Protein AF-A0A967L9P5-F1 (afdb_monomer_lite)

Foldseek 3Di:
DADAEDAAEQSQDEADADPEDEAELEEQAHADYPFHRRGADPYDYHYDWAYEHADCGNPPDDDDLRYHYHHQQWAPFDCQQAPGTDTHGDAPGCQALRTDDDPRDPCAARNRHGAQANLNQPPGGGGGRHRDYRHNLEQQDLEQDDPSHNLVSLVPDDEAHEHHYACDPVGHDHQADDVGRENEHPEESERPLYEYEDDQVVGVQGHEQAPQLPAQRYEYAQNYAYEYERYEQENFEDPPDPDEASRYEDNHHYEYECYEFEHAEYQAYASHYEAQEHYEYEQYEFAHAEYAAEASHYHHDNYHYHYYNYDYDHRYYVYYHD

pLDDT: mean 89.95, std 9.31, range [60.5, 98.69]

Radius of gyration: 22.76 Å; chains: 1; bounding box: 55×35×70 Å

Secondary structure (DSSP, 8-state):
--S-B-SSB-SSEEE-SSS-EEEES-EE-S-B-SB-SSEEESS-EEEES-EEES--TTT----BTTEEES---BPPSB-SSSSS-B-PBPTT-TTTT-BPP-TTS-SB-TTS-BS-B-TTSSS--BB-SSS----S-EE-B-SSSSTTBHHHHHHH--SEEEEEE---TTSSS----SSPPEEE-SS-EEE-S-EEEEE-TTSTT-EEEE-TTTS-SEEE-TT-EEEEESEEEE--EE-SSS-B-SSEEESSEEEEES-EEES-EESSB-SSEEESSEEEEES-EEES-EESSB-SSEEESSSEEEEES-EEES-EESSS--

Structure (mmCIF, N/CA/C/O backbone):
data_AF-A0A967L9P5-F1
#
_entry.id   AF-A0A967L9P5-F1
#
loop_
_atom_site.group_PDB
_atom_site.id
_atom_site.type_symbol
_atom_site.label_atom_id
_atom_site.label_alt_id
_atom_site.label_comp_id
_atom_site.label_asym_id
_atom_site.label_entity_id
_atom_site.label_seq_id
_atom_site.pdbx_PDB_ins_code
_atom_site.Cartn_x
_atom_site.Cartn_y
_atom_site.Cartn_z
_atom_site.occupancy
_atom_site.B_iso_or_equiv
_atom_site.auth_seq_id
_atom_site.auth_comp_id
_atom_site.auth_asym_id
_atom_site.auth_atom_id
_atom_site.pdbx_PDB_model_num
ATOM 1 N N . MET A 1 1 ? 7.404 2.816 -19.753 1.00 84.56 1 MET A N 1
ATOM 2 C CA . MET A 1 1 ? 6.369 2.251 -20.635 1.00 84.56 1 MET A CA 1
ATOM 3 C C . MET A 1 1 ? 6.269 0.769 -20.375 1.00 84.56 1 MET A C 1
ATOM 5 O O . MET A 1 1 ? 7.288 0.085 -20.374 1.00 84.56 1 MET A O 1
ATOM 9 N N . SER A 1 2 ? 5.058 0.308 -20.101 1.00 94.50 2 SER A N 1
ATOM 10 C CA . SER A 1 2 ? 4.761 -1.087 -19.801 1.00 94.50 2 SER A CA 1
ATOM 11 C C . SER A 1 2 ? 3.313 -1.381 -20.168 1.00 94.50 2 SER A C 1
ATOM 13 O O . SER A 1 2 ? 2.500 -0.455 -20.183 1.00 94.50 2 SER A O 1
ATOM 15 N N . GLY A 1 3 ? 2.996 -2.638 -20.477 1.00 94.50 3 GLY A N 1
ATOM 16 C CA . GLY A 1 3 ? 1.636 -3.065 -20.800 1.00 94.50 3 GLY A CA 1
ATOM 17 C C . GLY A 1 3 ? 1.129 -2.637 -22.180 1.00 94.50 3 GLY A C 1
ATOM 18 O O . GLY A 1 3 ? -0.075 -2.684 -22.411 1.00 94.50 3 GLY A O 1
ATOM 19 N N . ASN A 1 4 ? 2.009 -2.219 -23.096 1.00 96.62 4 ASN A N 1
ATOM 20 C CA . ASN A 1 4 ? 1.634 -1.950 -24.487 1.00 96.62 4 ASN A CA 1
ATOM 21 C C . ASN A 1 4 ? 1.698 -3.240 -25.322 1.00 96.62 4 ASN A C 1
ATOM 23 O O . ASN A 1 4 ? 2.407 -4.190 -24.974 1.00 96.62 4 ASN A O 1
ATOM 27 N N . SER A 1 5 ? 0.953 -3.286 -26.428 1.00 97.56 5 SER A N 1
ATOM 28 C CA . SER A 1 5 ? 0.942 -4.448 -27.322 1.00 97.56 5 SER A CA 1
ATOM 29 C C . SER A 1 5 ? 0.875 -4.044 -28.790 1.00 97.56 5 SER A C 1
ATOM 31 O O . SER A 1 5 ? 0.153 -3.106 -29.131 1.00 97.56 5 SER A O 1
ATOM 33 N N . ALA A 1 6 ? 1.581 -4.777 -29.652 1.00 97.75 6 ALA A N 1
ATOM 34 C CA . ALA A 1 6 ? 1.526 -4.629 -31.102 1.00 97.75 6 ALA A CA 1
ATOM 35 C C . ALA A 1 6 ? 1.375 -5.995 -31.787 1.00 97.75 6 ALA A C 1
ATOM 37 O O . ALA A 1 6 ? 1.950 -6.995 -31.359 1.00 97.75 6 ALA A O 1
ATOM 38 N N . GLY A 1 7 ? 0.614 -6.039 -32.883 1.00 97.81 7 GLY A N 1
ATOM 39 C CA . GLY A 1 7 ? 0.340 -7.282 -33.615 1.00 97.81 7 GLY A CA 1
ATOM 40 C C . GLY A 1 7 ? 1.502 -7.799 -34.468 1.00 97.81 7 GLY A C 1
ATOM 41 O O . GLY A 1 7 ? 1.438 -8.929 -34.941 1.00 97.81 7 GLY A O 1
ATOM 42 N N . VAL A 1 8 ? 2.546 -6.990 -34.677 1.00 96.75 8 VAL A N 1
ATOM 43 C CA . VAL A 1 8 ? 3.689 -7.336 -35.537 1.00 96.75 8 VAL A CA 1
ATOM 44 C C . VAL A 1 8 ? 4.997 -7.118 -34.787 1.00 96.75 8 VAL A C 1
ATOM 46 O O . VAL A 1 8 ? 5.679 -8.083 -34.440 1.00 96.75 8 VAL A O 1
ATOM 49 N N . GLU A 1 9 ? 5.332 -5.866 -34.483 1.00 97.25 9 GLU A N 1
ATOM 50 C CA . GLU A 1 9 ? 6.624 -5.533 -33.898 1.00 97.25 9 GLU A CA 1
ATOM 51 C C . GLU A 1 9 ? 6.599 -4.261 -33.050 1.00 97.25 9 GLU A C 1
ATOM 53 O O . GLU A 1 9 ? 5.714 -3.424 -33.215 1.00 97.25 9 GLU A O 1
ATOM 58 N N . GLY A 1 10 ? 7.565 -4.134 -32.135 1.00 95.50 10 GLY A N 1
ATOM 59 C CA . GLY A 1 10 ? 7.752 -2.925 -31.336 1.00 95.50 10 GLY A CA 1
ATOM 60 C C . GLY A 1 10 ? 6.630 -2.677 -30.334 1.00 95.50 10 GLY A C 1
ATOM 61 O O . GLY A 1 10 ? 6.111 -1.565 -30.269 1.00 95.50 10 GLY A O 1
ATOM 62 N N . GLY A 1 11 ? 6.244 -3.701 -29.565 1.00 97.31 11 GLY A N 1
ATOM 63 C CA . GLY A 1 11 ? 5.131 -3.622 -28.615 1.00 97.31 11 GLY A CA 1
ATOM 64 C C . GLY A 1 11 ? 5.210 -2.423 -27.665 1.00 97.31 11 GLY A C 1
ATOM 65 O O . GLY A 1 11 ? 4.182 -1.813 -27.390 1.00 97.31 11 GLY A O 1
ATOM 66 N N . GLY A 1 12 ? 6.408 -2.065 -27.187 1.00 96.56 12 GLY A N 1
ATOM 67 C CA . GLY A 1 12 ? 6.658 -0.837 -26.426 1.00 96.56 12 GLY A CA 1
ATOM 68 C C . GLY A 1 12 ? 7.054 0.351 -27.308 1.00 96.56 12 GLY A C 1
ATOM 69 O O . GLY A 1 12 ? 6.443 1.414 -27.217 1.00 96.56 12 GLY A O 1
ATOM 70 N N . ILE A 1 13 ? 8.085 0.184 -28.140 1.00 96.50 13 ILE A N 1
ATOM 71 C CA . ILE A 1 13 ? 8.531 1.176 -29.129 1.00 96.50 13 ILE A CA 1
ATOM 72 C C . ILE A 1 13 ? 8.814 0.496 -30.463 1.00 96.50 13 ILE A C 1
ATOM 74 O O . ILE A 1 13 ? 9.552 -0.485 -30.516 1.00 96.50 13 ILE A O 1
ATOM 78 N N . TYR A 1 14 ? 8.334 1.111 -31.541 1.00 96.19 14 TYR A N 1
ATOM 79 C CA . TYR A 1 14 ? 8.782 0.866 -32.906 1.00 96.19 14 TYR A CA 1
ATOM 80 C C . TYR A 1 14 ? 9.564 2.083 -33.416 1.00 96.19 14 TYR A C 1
ATOM 82 O O . TYR A 1 14 ? 9.009 3.179 -33.513 1.00 96.19 14 TYR A O 1
ATOM 90 N N . LEU A 1 15 ? 10.853 1.910 -33.714 1.00 94.94 15 LEU A N 1
ATOM 91 C CA . LEU A 1 15 ? 11.677 2.938 -34.352 1.00 94.94 15 LEU A CA 1
ATOM 92 C C . LEU A 1 15 ? 11.830 2.617 -35.837 1.00 94.94 15 LEU A C 1
ATOM 94 O O . LEU A 1 15 ? 12.595 1.724 -36.203 1.00 94.94 15 LEU A O 1
ATOM 98 N N . ASP A 1 16 ? 11.113 3.369 -36.672 1.00 92.81 16 ASP A N 1
ATOM 99 C CA . ASP A 1 16 ? 11.220 3.295 -38.130 1.00 92.81 16 ASP A CA 1
ATOM 100 C C . ASP A 1 16 ? 12.462 4.027 -38.650 1.00 92.81 16 ASP A C 1
ATOM 102 O O . ASP A 1 16 ? 12.985 4.923 -37.981 1.00 92.81 16 ASP A O 1
ATOM 106 N N . ALA A 1 17 ? 12.898 3.697 -39.867 1.00 86.69 17 ALA A N 1
ATOM 107 C CA . ALA A 1 17 ? 14.043 4.330 -40.515 1.00 86.69 17 ALA A CA 1
ATOM 108 C C . ALA A 1 17 ? 13.911 5.870 -40.500 1.00 86.69 17 ALA A C 1
ATOM 110 O O . ALA A 1 17 ? 13.007 6.450 -41.100 1.00 86.69 17 ALA A O 1
ATOM 111 N N . GLY A 1 18 ? 14.819 6.553 -39.795 1.00 83.88 18 GLY A N 1
ATOM 112 C CA . GLY A 1 18 ? 14.694 7.987 -39.530 1.00 83.88 18 GLY A CA 1
ATOM 113 C C . GLY A 1 18 ? 15.787 8.544 -38.609 1.00 83.88 18 GLY A C 1
ATOM 114 O O . GLY A 1 18 ? 16.773 7.853 -38.342 1.00 83.88 18 GLY A O 1
ATOM 115 N N . PRO A 1 19 ? 15.635 9.789 -38.104 1.00 83.62 19 PRO A N 1
ATOM 116 C CA . PRO A 1 19 ? 16.668 10.489 -37.326 1.00 83.62 19 PRO A CA 1
ATOM 117 C C . PRO A 1 19 ? 16.978 9.845 -35.964 1.00 83.62 19 PRO A C 1
ATOM 119 O O . PRO A 1 19 ? 17.922 10.264 -35.297 1.00 83.62 19 PRO A O 1
ATOM 122 N N . GLY A 1 20 ? 16.228 8.812 -35.573 1.00 88.50 20 GLY A N 1
ATOM 123 C CA . GLY A 1 20 ? 16.510 8.003 -34.400 1.00 88.50 20 GLY A CA 1
ATOM 124 C C . GLY A 1 20 ? 15.825 8.468 -33.120 1.00 88.50 20 GLY A C 1
ATOM 125 O O . GLY A 1 20 ? 14.978 9.360 -33.131 1.00 88.50 20 GLY A O 1
ATOM 126 N N . ALA A 1 21 ? 16.199 7.843 -32.004 1.00 92.25 21 ALA A N 1
ATOM 127 C CA . ALA A 1 21 ? 15.691 8.158 -30.674 1.00 92.25 21 ALA A CA 1
ATOM 128 C C . ALA A 1 21 ? 16.806 8.187 -29.619 1.00 92.25 21 ALA A C 1
ATOM 130 O O . ALA A 1 21 ? 17.872 7.581 -29.769 1.00 92.25 21 ALA A O 1
ATOM 131 N N . VAL A 1 22 ? 16.530 8.894 -28.523 1.00 92.94 22 VAL A N 1
ATOM 132 C CA . VAL A 1 22 ? 17.373 8.919 -27.326 1.00 92.94 22 VAL A CA 1
ATOM 133 C C . VAL A 1 22 ? 16.569 8.353 -26.164 1.00 92.94 22 VAL A C 1
ATOM 135 O O . VAL A 1 22 ? 15.537 8.916 -25.800 1.00 92.94 22 VAL A O 1
ATOM 138 N N . LEU A 1 23 ? 17.047 7.271 -25.555 1.00 92.38 23 LEU A N 1
ATOM 139 C CA . LEU A 1 23 ? 16.512 6.783 -24.285 1.00 92.38 23 LEU A CA 1
ATOM 140 C C . LEU A 1 23 ? 17.288 7.404 -23.133 1.00 92.38 23 LEU A C 1
ATOM 142 O O . LEU A 1 23 ? 18.521 7.457 -23.150 1.00 92.38 23 LEU A O 1
ATOM 146 N N . ARG A 1 24 ? 16.567 7.898 -22.130 1.00 90.50 24 ARG A N 1
ATOM 147 C CA . ARG A 1 24 ? 17.160 8.562 -20.971 1.00 90.50 24 ARG A CA 1
ATOM 148 C C . ARG A 1 24 ? 16.406 8.186 -19.716 1.00 90.50 24 ARG A C 1
ATOM 150 O O . ARG A 1 24 ? 15.239 8.549 -19.592 1.00 90.50 24 ARG A O 1
ATOM 157 N N . ASN A 1 25 ? 17.069 7.494 -18.793 1.00 89.75 25 ASN A N 1
ATOM 158 C CA . ASN A 1 25 ? 16.496 7.117 -17.496 1.00 89.75 25 ASN A CA 1
ATOM 159 C C . ASN A 1 25 ? 15.107 6.470 -17.613 1.00 89.75 25 ASN A C 1
ATOM 161 O O . ASN A 1 25 ? 14.188 6.811 -16.875 1.00 89.75 25 ASN A O 1
ATOM 165 N N . SER A 1 26 ? 14.925 5.619 -18.623 1.00 93.62 26 SER A N 1
ATOM 166 C CA . SER A 1 26 ? 13.615 5.147 -19.065 1.00 93.62 26 SER A CA 1
ATOM 167 C C . SER A 1 26 ? 13.415 3.664 -18.781 1.00 93.62 26 SER A C 1
ATOM 169 O O . SER A 1 26 ? 14.336 2.864 -18.921 1.00 93.62 26 SER A O 1
ATOM 171 N N . ILE A 1 27 ? 12.179 3.298 -18.442 1.00 97.00 27 ILE A N 1
ATOM 172 C CA . ILE A 1 27 ? 11.739 1.902 -18.360 1.00 97.00 27 ILE A CA 1
ATOM 173 C C . ILE A 1 27 ? 10.961 1.553 -19.629 1.00 97.00 27 ILE A C 1
ATOM 175 O O . ILE A 1 27 ? 10.009 2.259 -19.969 1.00 97.00 27 ILE A O 1
ATOM 179 N N . ILE A 1 28 ? 11.310 0.454 -20.292 1.00 97.25 28 ILE A N 1
ATOM 180 C CA . ILE A 1 28 ? 10.565 -0.143 -21.407 1.00 97.25 28 ILE A CA 1
ATOM 181 C C . ILE A 1 28 ? 10.514 -1.653 -21.163 1.00 97.25 28 ILE A C 1
ATOM 183 O O . ILE A 1 28 ? 11.430 -2.381 -21.525 1.00 97.25 28 ILE A O 1
ATOM 187 N N . SER A 1 29 ? 9.489 -2.118 -20.457 1.00 96.81 29 SER A N 1
ATOM 188 C CA . SER A 1 29 ? 9.424 -3.504 -19.976 1.00 96.81 29 SER A CA 1
ATOM 189 C C . SER A 1 29 ? 7.981 -3.979 -19.897 1.00 96.81 29 SER A C 1
ATOM 191 O O . SER A 1 29 ? 7.093 -3.178 -19.606 1.00 96.81 29 SER A O 1
ATOM 193 N N . GLY A 1 30 ? 7.729 -5.268 -20.112 1.00 95.88 30 GLY A N 1
ATOM 194 C CA . GLY A 1 30 ? 6.386 -5.851 -20.013 1.00 95.88 30 GLY A CA 1
ATOM 195 C C . GLY A 1 30 ? 5.453 -5.445 -21.156 1.00 95.88 30 GLY A C 1
ATOM 196 O O . GLY A 1 30 ? 4.241 -5.381 -20.958 1.00 95.88 30 GLY A O 1
ATOM 197 N N . ASN A 1 31 ? 6.002 -5.119 -22.327 1.00 97.81 31 ASN A N 1
ATOM 198 C CA . ASN A 1 31 ? 5.230 -4.918 -23.552 1.00 97.81 31 ASN A CA 1
ATOM 199 C C . ASN A 1 31 ? 5.239 -6.207 -24.397 1.00 97.81 31 ASN A C 1
ATOM 201 O O . ASN A 1 31 ? 6.052 -7.104 -24.170 1.00 97.81 31 ASN A O 1
ATOM 205 N N . THR A 1 32 ? 4.312 -6.338 -25.349 1.00 97.69 32 THR A N 1
ATOM 206 C CA . THR A 1 32 ? 4.123 -7.583 -26.118 1.00 97.69 32 THR A CA 1
ATOM 207 C C . THR A 1 32 ? 4.042 -7.344 -27.625 1.00 97.69 32 THR A C 1
ATOM 209 O O . THR A 1 32 ? 3.296 -6.494 -28.098 1.00 97.69 32 THR A O 1
ATOM 212 N N . SER A 1 33 ? 4.792 -8.125 -28.399 1.00 97.62 33 SER A N 1
ATOM 213 C CA . SER A 1 33 ? 4.636 -8.266 -29.852 1.00 97.62 33 SER A CA 1
ATOM 214 C C . SER A 1 33 ? 5.381 -9.513 -30.341 1.00 97.62 33 SER A C 1
ATOM 216 O O . SER A 1 33 ? 6.257 -10.010 -29.626 1.00 97.62 33 SER A O 1
ATOM 218 N N . PRO A 1 34 ? 5.065 -10.034 -31.542 1.00 97.19 34 PRO A N 1
ATOM 219 C CA . PRO A 1 34 ? 5.802 -11.151 -32.135 1.00 97.19 34 PRO A CA 1
ATOM 220 C C . PRO A 1 34 ? 7.305 -10.893 -32.334 1.00 97.19 34 PRO A C 1
ATOM 222 O O . PRO A 1 34 ? 8.110 -11.785 -32.079 1.00 97.19 34 PRO A O 1
ATOM 225 N N . SER A 1 35 ? 7.692 -9.685 -32.759 1.00 96.31 35 SER A N 1
ATOM 226 C CA . SER A 1 35 ? 9.096 -9.255 -32.861 1.00 96.31 35 SER A CA 1
ATOM 227 C C . SER A 1 35 ? 9.350 -8.016 -32.010 1.00 96.31 35 SER A C 1
ATOM 229 O O . SER A 1 35 ? 8.501 -7.134 -31.942 1.00 96.31 35 SER A O 1
ATOM 231 N N . GLY A 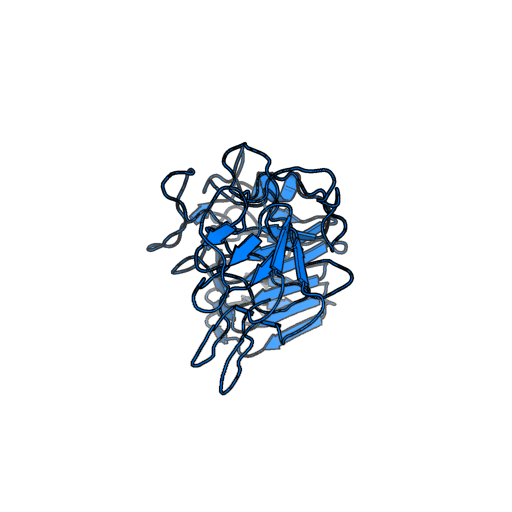1 36 ? 10.502 -7.935 -31.348 1.00 96.62 36 GLY A N 1
ATOM 232 C CA . GLY A 1 36 ? 10.886 -6.766 -30.550 1.00 96.62 36 GLY A CA 1
ATOM 233 C C . GLY A 1 36 ? 9.830 -6.300 -29.539 1.00 96.62 36 GLY A C 1
ATOM 234 O O . GLY A 1 36 ? 9.352 -5.173 -29.665 1.00 96.62 36 GLY A O 1
ATOM 235 N N . PRO A 1 37 ? 9.430 -7.147 -28.567 1.00 96.56 37 PRO A N 1
ATOM 236 C CA . PRO A 1 37 ? 8.305 -6.882 -27.665 1.00 96.56 37 PRO A CA 1
ATOM 237 C C . PRO A 1 37 ? 8.412 -5.556 -26.918 1.00 96.56 37 PRO A C 1
ATOM 239 O O . PRO A 1 37 ? 7.442 -4.807 -26.882 1.00 96.56 37 PRO A O 1
ATOM 242 N N . ASP A 1 38 ? 9.580 -5.233 -26.364 1.00 97.69 38 ASP A N 1
ATOM 243 C CA . ASP A 1 38 ? 9.779 -3.959 -25.672 1.00 97.69 38 ASP A CA 1
ATOM 244 C C . ASP A 1 38 ? 10.249 -2.856 -26.618 1.00 97.69 38 ASP A C 1
ATOM 246 O O . ASP A 1 38 ? 9.727 -1.743 -26.567 1.00 97.69 38 ASP A O 1
ATOM 250 N N . LEU A 1 39 ? 11.195 -3.152 -27.509 1.00 97.25 39 LEU A N 1
ATOM 251 C CA . LEU A 1 39 ? 11.702 -2.182 -28.471 1.00 97.25 39 LEU A CA 1
ATOM 252 C C . LEU A 1 39 ? 12.139 -2.875 -29.761 1.00 97.25 39 LEU A C 1
ATOM 254 O O . LEU A 1 39 ? 13.017 -3.734 -29.737 1.00 97.25 39 LEU A O 1
ATOM 258 N N . GLN A 1 40 ? 11.572 -2.449 -30.886 1.00 97.56 40 GLN A N 1
ATOM 259 C CA . GLN A 1 40 ? 12.024 -2.802 -32.227 1.00 97.56 40 GLN A CA 1
ATOM 260 C C . GLN A 1 40 ? 12.725 -1.595 -32.854 1.00 97.56 40 GLN A C 1
ATOM 262 O O . GLN A 1 40 ? 12.149 -0.507 -32.909 1.00 97.56 40 GLN A O 1
ATOM 267 N N . ASN A 1 41 ? 13.961 -1.779 -33.321 1.00 96.62 41 ASN A N 1
ATOM 268 C CA . ASN A 1 41 ? 14.801 -0.698 -33.817 1.00 96.62 41 ASN A CA 1
ATOM 269 C C . ASN A 1 41 ? 15.301 -0.915 -35.250 1.00 96.62 41 ASN A C 1
ATOM 271 O O . ASN A 1 41 ? 16.094 -1.821 -35.502 1.00 96.62 41 ASN A O 1
ATOM 275 N N . TYR A 1 42 ? 14.926 -0.003 -36.148 1.00 95.75 42 TYR A N 1
ATOM 276 C CA . TYR A 1 42 ? 15.464 0.119 -37.506 1.00 95.75 42 TYR A CA 1
ATOM 277 C C . TYR A 1 42 ? 16.177 1.462 -37.752 1.00 95.75 42 TYR A C 1
ATOM 279 O O . TYR A 1 42 ? 16.481 1.808 -38.894 1.00 95.75 42 TYR A O 1
ATOM 287 N N . ALA A 1 43 ? 16.462 2.226 -36.693 1.00 94.56 43 ALA A N 1
ATOM 288 C CA . ALA A 1 43 ? 17.039 3.565 -36.765 1.00 94.56 43 ALA A CA 1
ATOM 289 C C . ALA A 1 43 ? 18.238 3.756 -35.823 1.00 94.56 43 ALA A C 1
ATOM 291 O O . ALA A 1 43 ? 18.676 2.851 -35.107 1.00 94.56 43 ALA A O 1
ATOM 292 N N . ALA A 1 44 ? 18.789 4.973 -35.819 1.00 94.25 44 ALA A N 1
ATOM 293 C CA . ALA A 1 44 ? 19.787 5.357 -34.833 1.00 94.25 44 ALA A CA 1
ATOM 294 C C . ALA A 1 44 ? 19.160 5.358 -33.427 1.00 94.25 44 ALA A C 1
ATOM 296 O O . ALA A 1 44 ? 18.166 6.033 -33.175 1.00 94.25 44 ALA A O 1
ATOM 297 N N . LEU A 1 45 ? 19.750 4.625 -32.489 1.00 94.94 45 LEU A N 1
ATOM 298 C CA . LEU A 1 45 ? 19.312 4.609 -31.098 1.00 94.94 45 LEU A CA 1
ATOM 299 C C . LEU A 1 45 ? 20.499 4.933 -30.207 1.00 94.94 45 LEU A C 1
ATOM 301 O O . LEU A 1 45 ? 21.535 4.276 -30.273 1.00 94.94 45 LEU A O 1
ATOM 305 N N . SER A 1 46 ? 20.342 5.955 -29.376 1.00 93.12 46 SER A N 1
ATOM 306 C CA . SER A 1 46 ? 21.326 6.305 -28.356 1.00 93.12 46 SER A CA 1
ATOM 307 C C . SER A 1 46 ? 20.700 6.240 -26.972 1.00 93.12 46 SER A C 1
ATOM 309 O O . SER A 1 46 ? 19.493 6.411 -26.797 1.00 93.12 46 SER A O 1
ATOM 311 N N . THR A 1 47 ? 21.530 5.972 -25.972 1.00 92.25 47 THR A N 1
ATOM 312 C CA . THR A 1 47 ? 21.099 5.826 -24.584 1.00 92.25 47 THR A CA 1
ATOM 313 C C . THR A 1 47 ? 21.924 6.744 -23.700 1.00 92.25 47 THR A C 1
ATOM 315 O O . THR A 1 47 ? 23.141 6.839 -23.854 1.00 92.25 47 THR A O 1
ATOM 318 N N . THR A 1 48 ? 21.273 7.396 -22.748 1.00 91.00 48 THR A N 1
ATOM 319 C CA . THR A 1 48 ? 21.908 8.210 -21.709 1.00 91.00 48 THR A CA 1
ATOM 320 C C . THR A 1 48 ? 21.341 7.832 -20.344 1.00 91.00 48 THR A C 1
ATOM 322 O O . THR A 1 48 ? 20.191 7.397 -20.244 1.00 91.00 48 THR A O 1
ATOM 325 N N . GLY A 1 49 ? 22.146 7.978 -19.289 1.00 89.50 49 GLY A N 1
ATOM 326 C CA . GLY A 1 49 ? 21.780 7.482 -17.959 1.00 89.50 49 GLY A CA 1
ATOM 327 C C . GLY A 1 49 ? 21.535 5.968 -17.949 1.00 89.50 49 GLY A C 1
ATOM 328 O O . GLY A 1 49 ? 22.086 5.249 -18.786 1.00 89.50 49 GLY A O 1
ATOM 329 N N . THR A 1 50 ? 20.695 5.496 -17.028 1.00 92.69 50 THR A N 1
ATOM 330 C CA . THR A 1 50 ? 20.371 4.066 -16.909 1.00 92.69 50 THR A CA 1
ATOM 331 C C . THR A 1 50 ? 18.979 3.784 -17.438 1.00 92.69 50 THR A C 1
ATOM 333 O O . THR A 1 50 ? 18.011 4.362 -16.968 1.00 92.69 50 THR A O 1
ATOM 336 N N . ASN A 1 51 ? 18.847 2.873 -18.393 1.00 94.94 51 ASN A N 1
ATOM 337 C CA . ASN A 1 51 ? 17.555 2.461 -18.927 1.00 94.94 51 ASN A CA 1
ATOM 338 C C . ASN A 1 51 ? 17.296 1.001 -18.559 1.00 94.94 51 ASN A C 1
ATOM 340 O O . ASN A 1 51 ? 18.208 0.178 -18.601 1.00 94.94 51 ASN A O 1
ATOM 344 N N . LEU A 1 52 ? 16.055 0.687 -18.204 1.00 97.50 52 LEU A N 1
ATOM 345 C CA . LEU A 1 52 ? 15.612 -0.663 -17.884 1.00 97.50 52 LEU A CA 1
ATOM 346 C C . LEU A 1 52 ? 14.787 -1.195 -19.051 1.00 97.50 52 LEU A C 1
ATOM 348 O O . LEU A 1 52 ? 13.694 -0.685 -19.309 1.00 97.50 52 LEU A O 1
ATOM 352 N N . ILE A 1 53 ? 15.295 -2.211 -19.741 1.00 97.94 53 ILE A N 1
ATOM 353 C CA . ILE A 1 53 ? 14.614 -2.839 -20.876 1.00 97.94 53 ILE A CA 1
ATOM 354 C C . ILE A 1 53 ? 14.248 -4.276 -20.501 1.00 97.94 53 ILE A C 1
ATOM 356 O O . ILE A 1 53 ? 15.118 -5.059 -20.129 1.00 97.94 53 ILE A O 1
ATOM 360 N N . GLY A 1 54 ? 12.969 -4.640 -20.587 1.00 97.00 54 GLY A N 1
ATOM 361 C CA . GLY A 1 54 ? 12.509 -5.981 -20.206 1.00 97.00 54 GLY A CA 1
ATOM 362 C C . GLY A 1 54 ? 13.102 -7.081 -21.077 1.00 97.00 54 GLY A C 1
ATOM 363 O O . GLY A 1 54 ? 13.576 -8.099 -20.575 1.00 97.00 54 GLY A O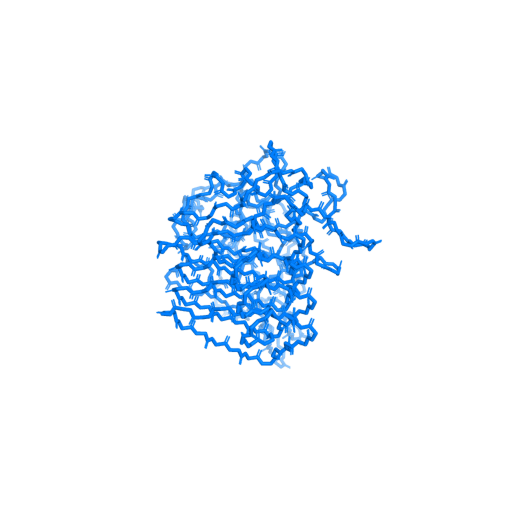 1
ATOM 364 N N . ASN A 1 55 ? 13.116 -6.836 -22.382 1.00 96.06 55 ASN A N 1
ATOM 365 C CA . ASN A 1 55 ? 13.584 -7.745 -23.405 1.00 96.06 55 ASN A CA 1
ATOM 366 C C . ASN A 1 55 ? 14.339 -6.969 -24.495 1.00 96.06 55 ASN A C 1
ATOM 368 O O . ASN A 1 55 ? 13.790 -6.080 -25.141 1.00 96.06 55 ASN A O 1
ATOM 372 N N . LEU A 1 56 ? 15.606 -7.330 -24.712 1.00 97.06 56 LEU A N 1
ATOM 373 C CA . LEU A 1 56 ? 16.477 -6.673 -25.690 1.00 97.06 56 LEU A CA 1
ATOM 374 C C . LEU A 1 56 ? 16.274 -7.141 -27.139 1.00 97.06 56 LEU A C 1
ATOM 376 O O . LEU A 1 56 ? 16.856 -6.537 -28.043 1.00 97.06 56 LEU A O 1
ATOM 380 N N . VAL A 1 57 ? 15.498 -8.199 -27.393 1.00 96.88 57 VAL A N 1
ATOM 381 C CA . VAL A 1 57 ? 15.227 -8.676 -28.761 1.00 96.88 57 VAL A CA 1
ATOM 382 C C . VAL A 1 57 ? 14.677 -7.519 -29.596 1.00 96.88 57 VAL A C 1
ATOM 384 O O . VAL A 1 57 ? 13.824 -6.780 -29.125 1.00 96.88 57 VAL A O 1
ATOM 387 N N . GLY A 1 58 ? 15.195 -7.340 -30.815 1.00 95.38 58 GLY A N 1
ATOM 388 C CA . GLY A 1 58 ? 14.781 -6.272 -31.735 1.00 95.38 58 GLY A CA 1
ATOM 389 C C . GLY A 1 58 ? 15.368 -4.886 -31.443 1.00 95.38 58 GLY A C 1
ATOM 390 O O . GLY A 1 58 ? 15.319 -4.026 -32.316 1.00 95.38 58 GLY A O 1
ATOM 391 N N . SER A 1 59 ? 15.972 -4.659 -30.272 1.00 95.69 59 SER A N 1
ATOM 392 C CA . SER A 1 59 ? 16.376 -3.308 -29.852 1.00 95.69 59 SER A CA 1
ATOM 393 C C . SER A 1 59 ? 17.703 -2.813 -30.438 1.00 95.69 59 SER A C 1
ATOM 395 O O . SER A 1 59 ? 17.934 -1.608 -30.536 1.00 95.69 59 SER A O 1
ATOM 397 N N . GLY A 1 60 ? 18.605 -3.734 -30.791 1.00 94.88 60 GLY A N 1
ATOM 398 C CA . GLY A 1 60 ? 19.997 -3.408 -31.125 1.00 94.88 60 GLY A CA 1
ATOM 399 C C . GLY A 1 60 ? 20.841 -2.954 -29.924 1.00 94.88 60 GLY A C 1
ATOM 400 O O . GLY A 1 60 ? 21.956 -2.475 -30.113 1.00 94.88 60 GLY A O 1
ATOM 401 N N . LEU A 1 61 ? 20.328 -3.094 -28.698 1.00 96.19 61 LEU A N 1
ATOM 402 C CA . LEU A 1 61 ? 21.025 -2.770 -27.454 1.00 96.19 61 LEU A CA 1
ATOM 403 C C . LEU A 1 61 ? 21.619 -4.028 -26.805 1.00 96.19 61 LEU A C 1
ATOM 405 O O . LEU A 1 61 ? 21.179 -5.152 -27.050 1.00 96.19 61 LEU A O 1
ATOM 409 N N . SER A 1 62 ? 22.595 -3.825 -25.923 1.00 95.94 62 SER A N 1
ATOM 410 C CA . SER A 1 62 ? 23.217 -4.871 -25.108 1.00 95.94 62 SER A CA 1
ATOM 411 C C . SER A 1 62 ? 23.203 -4.486 -23.631 1.00 95.94 62 SER A C 1
ATOM 413 O O . SER A 1 62 ? 23.334 -3.307 -23.302 1.00 95.94 62 SER A O 1
ATOM 415 N N . ALA A 1 63 ? 23.094 -5.480 -22.745 1.00 96.06 63 ALA A N 1
ATOM 416 C CA . ALA A 1 63 ? 23.211 -5.275 -21.302 1.00 96.06 63 ALA A CA 1
ATOM 417 C C . ALA A 1 63 ? 24.554 -4.616 -20.944 1.00 96.06 63 ALA A C 1
ATOM 419 O O . ALA A 1 63 ? 25.586 -4.927 -21.545 1.00 96.06 63 ALA A O 1
ATOM 420 N N . GLY A 1 64 ? 24.550 -3.719 -19.959 1.00 92.06 64 GLY A N 1
ATOM 421 C CA . GLY A 1 64 ? 25.758 -3.022 -19.528 1.00 92.06 64 GLY A CA 1
ATOM 422 C C . GLY A 1 64 ? 25.479 -1.863 -18.568 1.00 92.06 64 GLY A C 1
ATOM 423 O O . GLY A 1 64 ? 24.341 -1.685 -18.143 1.00 92.06 64 GLY A O 1
ATOM 424 N N . PRO A 1 65 ? 26.489 -1.031 -18.251 1.00 83.50 65 PRO A N 1
ATOM 425 C CA . PRO A 1 65 ? 26.400 0.017 -17.222 1.00 83.50 65 PRO A CA 1
ATOM 426 C C . PRO A 1 65 ? 25.280 1.064 -17.388 1.00 83.50 65 PRO A C 1
ATOM 428 O O . PRO A 1 65 ? 24.978 1.777 -16.439 1.00 83.50 65 PRO A O 1
ATOM 431 N N . GLY A 1 66 ? 24.659 1.168 -18.569 1.00 90.56 66 GLY A N 1
ATOM 432 C CA . GLY A 1 66 ? 23.499 2.036 -18.829 1.00 90.56 66 GLY A CA 1
ATOM 433 C C . GLY A 1 66 ? 22.234 1.291 -19.269 1.00 90.56 66 GLY A C 1
ATOM 434 O O . GLY A 1 66 ? 21.236 1.938 -19.588 1.00 90.56 66 GLY A O 1
ATOM 435 N N . ILE A 1 67 ? 22.273 -0.045 -19.318 1.00 95.75 67 ILE A N 1
ATOM 436 C CA . ILE A 1 67 ? 21.174 -0.906 -19.768 1.00 95.75 67 ILE A CA 1
ATOM 437 C C . ILE A 1 67 ? 21.011 -2.066 -18.789 1.00 95.75 67 ILE A C 1
ATOM 439 O O . ILE A 1 67 ? 21.735 -3.064 -18.853 1.00 95.75 67 ILE A O 1
ATOM 443 N N . VAL A 1 68 ? 20.029 -1.925 -17.903 1.00 96.25 68 VAL A N 1
ATOM 444 C CA . VAL A 1 68 ? 19.555 -2.991 -17.020 1.00 96.25 68 VAL A CA 1
ATOM 445 C C . VAL A 1 68 ? 18.539 -3.822 -17.796 1.00 96.25 68 VAL A C 1
ATOM 447 O O . VAL A 1 68 ? 17.686 -3.272 -18.495 1.00 96.25 68 VAL A O 1
ATOM 450 N N . VAL A 1 69 ? 18.639 -5.147 -17.697 1.00 97.25 69 VAL A N 1
ATOM 451 C CA . VAL A 1 69 ? 17.779 -6.071 -18.444 1.00 97.25 69 VAL A CA 1
ATOM 452 C C . VAL A 1 69 ? 16.973 -6.922 -17.484 1.00 97.25 69 VAL A C 1
ATOM 454 O O . VAL A 1 69 ? 17.543 -7.579 -16.617 1.00 97.25 69 VAL A O 1
ATOM 457 N N . GLY A 1 70 ? 15.656 -6.933 -17.667 1.00 95.06 70 GLY A N 1
ATOM 458 C CA . GLY A 1 70 ? 14.757 -7.770 -16.883 1.00 95.06 70 GLY A CA 1
ATOM 459 C C . GLY A 1 70 ? 13.400 -7.126 -16.604 1.00 95.06 70 GLY A C 1
ATOM 460 O O . GLY A 1 70 ? 13.154 -5.966 -16.957 1.00 95.06 70 GLY A O 1
ATOM 461 N N . PRO A 1 71 ? 12.478 -7.884 -15.987 1.00 92.62 71 PRO A N 1
ATOM 462 C CA . PRO A 1 71 ? 11.140 -7.395 -15.703 1.00 92.62 71 PRO A CA 1
ATOM 463 C C . PRO A 1 71 ? 11.204 -6.197 -14.754 1.00 92.62 71 PRO A C 1
ATOM 465 O O . PRO A 1 71 ? 11.868 -6.239 -13.723 1.00 92.62 71 PRO A O 1
ATOM 468 N N . ALA A 1 72 ? 10.475 -5.137 -15.094 1.00 93.19 72 ALA A N 1
ATOM 469 C CA . ALA A 1 72 ? 10.431 -3.938 -14.267 1.00 93.19 72 ALA A CA 1
ATOM 470 C C . ALA A 1 72 ? 9.478 -4.027 -13.073 1.00 93.19 72 ALA A C 1
ATOM 472 O O . ALA A 1 72 ? 9.511 -3.119 -12.256 1.00 93.19 72 ALA A O 1
ATOM 473 N N . THR A 1 73 ? 8.615 -5.051 -13.005 1.00 91.88 73 THR A N 1
ATOM 474 C CA . THR A 1 73 ? 7.615 -5.256 -11.933 1.00 91.88 73 THR A CA 1
ATOM 475 C C . THR A 1 73 ? 6.999 -3.942 -11.443 1.00 91.88 73 THR A C 1
ATOM 477 O O . THR A 1 73 ? 7.272 -3.443 -10.354 1.00 91.88 73 THR A O 1
ATOM 480 N N . LEU A 1 74 ? 6.178 -3.349 -12.306 1.00 91.06 74 LEU A N 1
ATOM 481 C CA . LEU A 1 74 ? 5.525 -2.073 -12.048 1.00 91.06 74 LEU A CA 1
ATOM 482 C C . LEU A 1 74 ? 4.068 -2.276 -11.658 1.00 91.06 74 LEU A C 1
ATOM 484 O O . LEU A 1 74 ? 3.413 -3.242 -12.051 1.00 91.06 74 LEU A O 1
ATOM 488 N N . ARG A 1 75 ? 3.533 -1.291 -10.955 1.00 87.62 75 ARG A N 1
ATOM 489 C CA . ARG A 1 75 ? 2.099 -1.163 -10.724 1.00 87.62 75 ARG A CA 1
ATOM 490 C C . ARG A 1 75 ? 1.370 -0.684 -11.977 1.00 87.62 75 ARG A C 1
ATOM 492 O O . ARG A 1 75 ? 1.983 -0.015 -12.815 1.00 87.62 75 ARG A O 1
ATOM 499 N N . PRO A 1 76 ? 0.048 -0.930 -12.075 1.00 88.12 76 PRO A N 1
ATOM 500 C CA . PRO A 1 76 ? -0.781 -0.312 -13.103 1.00 88.12 76 PRO A CA 1
ATOM 501 C C . PRO A 1 76 ? -0.632 1.213 -13.111 1.00 88.12 76 PRO A C 1
ATOM 503 O O . PRO A 1 76 ? -0.311 1.819 -12.087 1.00 88.12 76 PRO A O 1
ATOM 506 N N . LEU A 1 77 ? -0.898 1.845 -14.254 1.00 90.00 77 LEU A N 1
ATOM 507 C CA . LEU A 1 77 ? -0.919 3.304 -14.346 1.00 90.00 77 LEU A CA 1
ATOM 508 C C . LEU A 1 77 ? -1.956 3.865 -13.363 1.00 90.00 77 LEU A C 1
ATOM 510 O O . LEU A 1 77 ? -3.134 3.524 -13.443 1.00 90.00 77 LEU A O 1
ATOM 514 N N . GLY A 1 78 ? -1.525 4.724 -12.443 1.00 82.00 78 GLY A N 1
ATOM 515 C CA . GLY A 1 78 ? -2.389 5.233 -11.382 1.00 82.00 78 GLY A CA 1
ATOM 516 C C . GLY A 1 78 ? -1.901 6.548 -10.796 1.00 82.00 78 GLY A C 1
ATOM 517 O O . GLY A 1 78 ? -0.788 7.004 -11.071 1.00 82.00 78 GLY A O 1
ATOM 518 N N . ASN A 1 79 ? -2.751 7.188 -9.994 1.00 76.75 79 ASN A N 1
ATOM 519 C CA . ASN A 1 79 ? -2.355 8.376 -9.251 1.00 76.75 79 ASN A CA 1
ATOM 520 C C . ASN A 1 79 ? -1.534 7.957 -8.025 1.00 76.75 79 ASN A C 1
ATOM 522 O O . ASN A 1 79 ? -2.080 7.445 -7.054 1.00 76.75 79 ASN A O 1
ATOM 526 N N . TYR A 1 80 ? -0.223 8.190 -8.078 1.00 75.62 80 TYR A N 1
ATOM 527 C CA . TYR A 1 80 ? 0.704 7.866 -6.990 1.00 75.62 80 TYR A CA 1
ATOM 528 C C . TYR A 1 80 ? 1.273 9.121 -6.304 1.00 75.62 80 TYR A C 1
ATOM 530 O O . TYR A 1 80 ? 2.383 9.090 -5.779 1.00 75.62 80 TYR A O 1
ATOM 538 N N . GLY A 1 81 ? 0.509 10.224 -6.289 1.00 68.12 81 GLY A N 1
ATOM 539 C CA . GLY A 1 81 ? 0.830 11.442 -5.527 1.00 68.12 81 GLY A CA 1
ATOM 540 C C . GLY A 1 81 ? 1.472 12.579 -6.328 1.00 68.12 81 GLY A C 1
ATOM 541 O O . GLY A 1 81 ? 2.128 13.429 -5.738 1.00 68.12 81 GLY A O 1
ATOM 542 N N . GLY A 1 82 ? 1.311 12.601 -7.654 1.00 75.38 82 GLY A N 1
ATOM 543 C CA . GLY A 1 82 ? 1.839 13.651 -8.533 1.00 75.38 82 GLY A CA 1
ATOM 544 C C . GLY A 1 82 ? 0.771 14.257 -9.453 1.00 75.38 82 GLY A C 1
ATOM 545 O O . GLY A 1 82 ? -0.350 13.758 -9.506 1.00 75.38 82 GLY A O 1
ATOM 546 N N . PRO A 1 83 ? 1.111 15.308 -10.222 1.00 80.38 83 PRO A N 1
ATOM 547 C CA . PRO A 1 83 ? 0.199 15.983 -11.149 1.00 80.38 83 PRO A CA 1
ATOM 548 C C . PRO A 1 83 ? -0.207 15.116 -12.352 1.00 80.38 83 PRO A C 1
ATOM 550 O O . PRO A 1 83 ? -1.109 15.488 -13.097 1.00 80.38 83 PRO A O 1
ATOM 553 N N . THR A 1 84 ? 0.457 13.977 -12.568 1.00 85.44 84 THR A N 1
ATOM 554 C CA . THR A 1 84 ? 0.146 13.020 -13.635 1.00 85.44 84 THR A CA 1
ATOM 555 C C . THR A 1 84 ? 0.200 11.583 -13.106 1.00 85.44 84 THR A C 1
ATOM 557 O O . THR A 1 84 ? 1.013 11.295 -12.215 1.00 85.44 84 THR A O 1
ATOM 560 N N . PRO A 1 85 ? -0.636 10.664 -13.636 1.00 85.75 85 PRO A N 1
ATOM 561 C CA . PRO A 1 85 ? -0.526 9.243 -13.336 1.00 85.75 85 PRO A CA 1
ATOM 562 C C . PRO A 1 85 ? 0.865 8.696 -13.665 1.00 85.75 85 PRO A C 1
ATOM 564 O O . PRO A 1 85 ? 1.536 9.154 -14.589 1.00 85.75 85 PRO A O 1
ATOM 567 N N . THR A 1 86 ? 1.296 7.698 -12.907 1.00 89.94 86 THR A N 1
ATOM 568 C CA . THR A 1 86 ? 2.629 7.105 -13.007 1.00 89.94 86 THR A CA 1
ATOM 569 C C . THR A 1 86 ? 2.525 5.588 -12.845 1.00 89.94 86 THR A C 1
ATOM 571 O O . THR A 1 86 ? 1.459 5.091 -12.491 1.00 89.94 86 THR A O 1
ATOM 574 N N . MET A 1 87 ? 3.576 4.832 -13.164 1.00 91.38 87 MET A N 1
ATOM 575 C CA . MET A 1 87 ? 3.659 3.393 -12.878 1.00 91.38 87 MET A CA 1
ATOM 576 C C . MET A 1 87 ? 4.763 3.196 -11.843 1.00 91.38 87 MET A C 1
ATOM 578 O O . MET A 1 87 ? 5.941 3.200 -12.197 1.00 91.38 87 MET A O 1
ATOM 582 N N . ALA A 1 88 ? 4.384 3.108 -10.569 1.00 88.31 88 ALA A N 1
ATOM 583 C CA . ALA A 1 88 ? 5.344 2.983 -9.479 1.00 88.31 88 ALA A CA 1
ATOM 584 C C . ALA A 1 88 ? 5.996 1.583 -9.479 1.00 88.31 88 ALA A C 1
ATOM 586 O O . ALA A 1 88 ? 5.268 0.594 -9.650 1.00 88.31 88 ALA A O 1
ATOM 587 N N . PRO A 1 89 ? 7.325 1.477 -9.292 1.00 89.62 89 PRO A N 1
ATOM 588 C CA . PRO A 1 89 ? 7.994 0.203 -9.048 1.00 89.62 89 PRO A CA 1
ATOM 589 C C . PRO A 1 89 ? 7.423 -0.511 -7.816 1.00 89.62 89 PRO A C 1
ATOM 591 O O . PRO A 1 89 ? 7.104 0.125 -6.812 1.00 89.62 89 PRO A O 1
ATOM 594 N N . LEU A 1 90 ? 7.261 -1.833 -7.902 1.00 81.69 90 LEU A N 1
ATOM 595 C CA . LEU A 1 90 ? 6.954 -2.678 -6.745 1.00 81.69 90 LEU A CA 1
ATOM 596 C C . LEU A 1 90 ? 8.239 -3.010 -5.969 1.00 81.69 90 LEU A C 1
ATOM 598 O O . LEU A 1 90 ? 9.310 -3.031 -6.583 1.00 81.69 90 LEU A O 1
ATOM 602 N N . PRO A 1 91 ? 8.153 -3.340 -4.664 1.00 75.25 91 PRO A N 1
ATOM 603 C CA . PRO A 1 91 ? 9.288 -3.878 -3.914 1.00 75.25 91 PRO A CA 1
ATOM 604 C C . PRO A 1 91 ? 10.008 -5.003 -4.677 1.00 75.25 91 PRO A C 1
ATOM 606 O O . PRO A 1 91 ? 9.366 -5.877 -5.264 1.00 75.25 91 PRO A O 1
ATOM 609 N N . GLY A 1 92 ? 11.342 -4.949 -4.707 1.00 76.81 92 GLY A N 1
ATOM 610 C CA . GLY A 1 92 ? 12.186 -5.889 -5.459 1.00 76.81 92 GLY A CA 1
ATOM 611 C C . GLY A 1 92 ? 12.301 -5.614 -6.966 1.00 76.81 92 GLY A C 1
ATOM 612 O O . GLY A 1 92 ? 12.932 -6.392 -7.680 1.00 76.81 92 GLY A O 1
ATOM 613 N N . SER A 1 93 ? 11.706 -4.532 -7.479 1.00 91.31 93 SER A N 1
ATOM 614 C CA . SER A 1 93 ? 11.885 -4.118 -8.873 1.00 91.31 93 SER A CA 1
ATOM 615 C C . SER A 1 93 ? 13.334 -3.743 -9.186 1.00 91.31 93 SER A C 1
ATOM 617 O O . SER A 1 93 ? 13.977 -3.011 -8.441 1.00 91.31 93 SER A O 1
ATOM 619 N N . LEU A 1 94 ? 13.805 -4.157 -10.368 1.00 92.88 94 LEU A N 1
ATOM 620 C CA . LEU A 1 94 ? 15.110 -3.771 -10.921 1.00 92.88 94 LEU A CA 1
ATOM 621 C C . LEU A 1 94 ? 15.218 -2.278 -11.263 1.00 92.88 94 LEU A C 1
ATOM 623 O O . LEU A 1 94 ? 16.284 -1.818 -11.663 1.00 92.88 94 LEU A O 1
ATOM 627 N N . ALA A 1 95 ? 14.112 -1.536 -11.196 1.00 93.75 95 ALA A N 1
ATOM 628 C CA . ALA A 1 95 ? 14.123 -0.093 -11.368 1.00 93.75 95 ALA A CA 1
ATOM 629 C C . ALA A 1 95 ? 14.559 0.642 -10.096 1.00 93.75 95 ALA A C 1
ATOM 631 O O . ALA A 1 95 ? 15.000 1.783 -10.221 1.00 93.75 95 ALA A O 1
ATOM 632 N N . ILE A 1 96 ? 14.420 0.015 -8.923 1.00 89.44 96 ILE A N 1
ATOM 633 C CA . ILE A 1 96 ? 14.651 0.674 -7.637 1.00 89.44 96 ILE A CA 1
ATOM 634 C C . ILE A 1 96 ? 16.151 0.796 -7.382 1.00 89.44 96 ILE A C 1
ATOM 636 O O . ILE A 1 96 ? 16.877 -0.180 -7.574 1.00 89.44 96 ILE A O 1
ATOM 640 N N . ASP A 1 97 ? 16.608 1.984 -6.983 1.00 88.88 97 ASP A N 1
ATOM 641 C CA . ASP A 1 97 ? 18.003 2.286 -6.631 1.00 88.88 97 ASP A CA 1
ATOM 642 C C . ASP A 1 97 ? 19.022 1.957 -7.749 1.00 88.88 97 ASP A C 1
ATOM 644 O O . ASP A 1 97 ? 20.227 1.818 -7.523 1.00 88.88 97 ASP A O 1
ATOM 648 N N . ALA A 1 98 ? 18.552 1.827 -8.994 1.00 90.12 98 ALA A N 1
ATOM 649 C CA . ALA A 1 98 ? 19.333 1.293 -10.109 1.00 90.12 98 ALA A CA 1
ATOM 650 C C . ALA A 1 98 ? 19.832 2.361 -11.098 1.00 90.12 98 ALA A C 1
ATOM 652 O O . ALA A 1 98 ? 20.679 2.080 -11.957 1.00 90.12 98 ALA A O 1
ATOM 653 N N . ALA A 1 99 ? 19.322 3.590 -11.025 1.00 89.81 99 ALA A N 1
ATOM 654 C CA . ALA A 1 99 ? 19.740 4.670 -11.904 1.00 89.81 99 ALA A CA 1
ATOM 655 C C . ALA A 1 99 ? 21.058 5.305 -11.452 1.00 89.81 99 ALA A C 1
ATOM 657 O O . ALA A 1 99 ? 21.280 5.632 -10.288 1.00 89.81 99 ALA A O 1
ATOM 658 N N . GLN A 1 100 ? 21.943 5.528 -12.423 1.00 83.81 100 GLN A N 1
ATOM 659 C CA . GLN A 1 100 ? 23.206 6.212 -12.195 1.00 83.81 100 GLN A CA 1
ATOM 660 C C . GLN A 1 100 ? 22.975 7.730 -12.124 1.00 83.81 100 GLN A C 1
ATOM 662 O O . GLN A 1 100 ? 22.301 8.291 -13.000 1.00 83.81 100 GLN A O 1
ATOM 667 N N . PRO A 1 101 ? 23.548 8.430 -11.129 1.00 75.44 101 PRO A N 1
ATOM 668 C CA . PRO A 1 101 ? 23.466 9.881 -11.053 1.00 75.44 101 PRO A CA 1
ATOM 669 C C . PRO A 1 101 ? 24.154 10.531 -12.260 1.00 75.44 101 PRO A C 1
ATOM 671 O O . PRO A 1 101 ? 25.185 10.075 -12.751 1.00 75.44 101 PRO A O 1
ATOM 674 N N . GLY A 1 102 ? 23.601 11.644 -12.737 1.00 72.19 102 GLY A N 1
ATOM 675 C CA . GLY A 1 102 ? 24.198 12.408 -13.826 1.00 72.19 102 GLY A CA 1
ATOM 676 C C . GLY A 1 102 ? 23.466 13.722 -14.088 1.00 72.19 102 GLY A C 1
ATOM 677 O O . GLY A 1 102 ? 22.335 13.892 -13.632 1.00 72.19 102 GLY A O 1
ATOM 678 N N . PRO A 1 103 ? 24.050 14.641 -14.883 1.00 65.94 103 PRO A N 1
ATOM 679 C CA . PRO A 1 103 ? 23.438 15.941 -15.214 1.00 65.94 103 PRO A CA 1
ATOM 680 C C . PRO A 1 103 ? 22.095 15.790 -15.948 1.00 65.94 103 PRO A C 1
ATOM 682 O O . PRO A 1 103 ? 21.325 16.734 -16.108 1.00 65.94 103 PRO A O 1
ATOM 685 N N . ALA A 1 104 ? 21.829 14.572 -16.411 1.00 66.12 104 ALA A N 1
ATOM 686 C CA . ALA A 1 104 ? 20.633 14.150 -17.088 1.00 66.12 104 ALA A CA 1
ATOM 687 C C . ALA A 1 104 ? 19.502 13.660 -16.151 1.00 66.12 104 ALA A C 1
ATOM 689 O O . ALA A 1 104 ? 18.429 13.299 -16.628 1.00 66.12 104 ALA A O 1
ATOM 690 N N . VAL A 1 105 ? 19.687 13.603 -14.838 1.00 72.50 105 VAL A N 1
ATOM 691 C CA . VAL A 1 105 ? 18.616 13.163 -13.938 1.00 72.50 105 VAL A CA 1
ATOM 692 C C . VAL A 1 105 ? 18.013 14.393 -13.258 1.00 72.50 105 VAL A C 1
ATOM 694 O O . VAL A 1 105 ? 18.747 15.134 -12.605 1.00 72.50 105 VAL A O 1
ATOM 697 N N . PRO A 1 106 ? 16.705 14.672 -13.420 1.00 77.81 106 PRO A N 1
ATOM 698 C CA . PRO A 1 106 ? 16.055 15.722 -12.646 1.00 77.81 106 PRO A CA 1
ATOM 699 C C . PRO A 1 106 ? 16.249 15.465 -11.148 1.00 77.81 106 PRO A C 1
ATOM 701 O O . PRO A 1 106 ? 16.092 14.337 -10.693 1.00 77.81 106 PRO A O 1
ATOM 704 N N . GLY A 1 107 ? 16.549 16.509 -10.369 1.00 82.31 107 GLY A N 1
ATOM 705 C CA . GLY A 1 107 ? 16.718 16.376 -8.914 1.00 82.31 107 GLY A CA 1
ATOM 706 C C . GLY A 1 107 ? 15.430 15.994 -8.177 1.00 82.31 107 GLY A C 1
ATOM 707 O O . GLY A 1 107 ? 15.475 15.664 -6.992 1.00 82.31 107 GLY A O 1
ATOM 708 N N . ARG A 1 108 ? 14.288 16.045 -8.876 1.00 85.81 108 ARG A N 1
ATOM 709 C CA . ARG A 1 108 ? 12.994 15.596 -8.380 1.00 85.81 108 ARG A CA 1
ATOM 710 C C . ARG A 1 108 ? 12.282 14.694 -9.380 1.00 85.81 108 ARG A C 1
ATOM 712 O O . ARG A 1 108 ? 12.416 14.892 -10.586 1.00 85.81 108 ARG A O 1
ATOM 719 N N . ASP A 1 109 ? 11.524 13.732 -8.879 1.00 87.38 109 ASP A N 1
ATOM 720 C CA . ASP A 1 109 ? 10.645 12.899 -9.689 1.00 87.38 109 ASP A CA 1
ATOM 721 C C . ASP A 1 109 ? 9.385 13.671 -10.126 1.00 87.38 109 ASP A C 1
ATOM 723 O O . ASP A 1 109 ? 9.197 14.847 -9.790 1.00 87.38 109 ASP A O 1
ATOM 727 N N . GLN A 1 110 ? 8.490 13.023 -10.877 1.00 83.56 110 GLN A N 1
ATOM 728 C CA . GLN A 1 110 ? 7.307 13.708 -11.406 1.00 83.56 110 GLN A CA 1
ATOM 729 C C . GLN A 1 110 ? 6.307 14.163 -10.335 1.00 83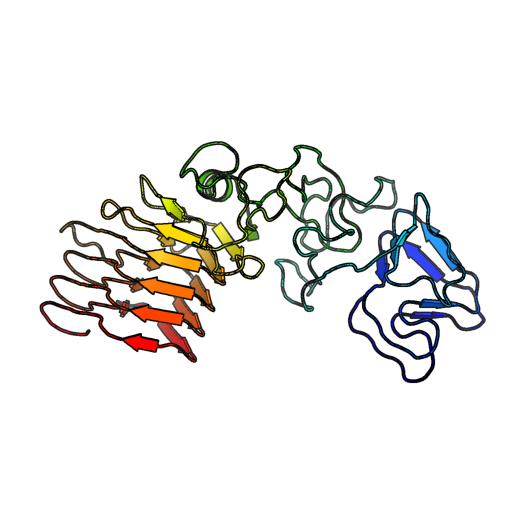.56 110 GLN A C 1
ATOM 731 O O . GLN A 1 110 ? 5.417 14.950 -10.640 1.00 83.56 110 GLN A O 1
ATOM 736 N N . ARG A 1 111 ? 6.437 13.685 -9.093 1.00 84.19 111 ARG A N 1
ATOM 737 C CA . ARG A 1 111 ? 5.617 14.073 -7.937 1.00 84.19 111 ARG A CA 1
ATOM 738 C C . ARG A 1 111 ? 6.235 15.248 -7.174 1.00 84.19 111 ARG A C 1
ATOM 740 O O . ARG A 1 111 ? 5.648 15.739 -6.216 1.00 84.19 111 ARG A O 1
ATOM 747 N N . GLY A 1 112 ? 7.423 15.702 -7.581 1.00 77.81 112 GLY A N 1
ATOM 748 C CA . GLY A 1 112 ? 8.193 16.720 -6.874 1.00 77.81 112 GLY A CA 1
ATOM 749 C C . GLY A 1 112 ? 9.023 16.162 -5.714 1.00 77.81 112 GLY A C 1
ATOM 750 O O . GLY A 1 112 ? 9.554 16.951 -4.927 1.00 77.81 112 GLY A O 1
ATOM 751 N N . ARG A 1 113 ? 9.175 14.837 -5.593 1.00 77.31 113 ARG A N 1
ATOM 752 C CA . ARG A 1 113 ? 9.997 14.189 -4.555 1.00 77.31 113 ARG A CA 1
ATOM 753 C C . ARG A 1 113 ? 11.461 14.221 -4.938 1.00 77.31 113 ARG A C 1
ATOM 755 O O . ARG A 1 113 ? 11.756 14.159 -6.120 1.00 77.31 113 ARG A O 1
ATOM 762 N N . LEU A 1 114 ? 12.370 14.343 -3.969 1.00 83.50 114 LEU A N 1
ATOM 763 C CA . LEU A 1 114 ? 13.800 14.197 -4.253 1.00 83.50 114 LEU A CA 1
ATOM 764 C C . LEU A 1 114 ? 14.071 12.797 -4.809 1.00 83.50 114 LEU A C 1
ATOM 766 O O . LEU A 1 114 ? 13.373 11.858 -4.451 1.00 83.50 114 LEU A O 1
ATOM 770 N N . ARG A 1 115 ? 15.046 12.693 -5.715 1.00 84.62 115 ARG A N 1
ATOM 771 C CA . ARG A 1 115 ? 15.350 11.434 -6.406 1.00 84.62 115 ARG A CA 1
ATOM 772 C C . ARG A 1 115 ? 16.399 10.556 -5.750 1.00 84.62 115 ARG A C 1
ATOM 774 O O . ARG A 1 115 ? 16.529 9.437 -6.167 1.00 84.62 115 ARG A O 1
ATOM 781 N N . ALA A 1 116 ? 17.224 11.053 -4.841 1.00 85.06 116 ALA A N 1
ATOM 782 C CA . ALA A 1 116 ? 18.171 10.176 -4.158 1.00 85.06 116 ALA A CA 1
ATOM 783 C C . ALA A 1 116 ? 17.515 9.722 -2.856 1.00 85.06 116 ALA A C 1
ATOM 785 O O . ALA A 1 116 ? 17.679 10.396 -1.836 1.00 85.06 116 ALA A O 1
ATOM 786 N N . GLU A 1 117 ? 16.724 8.660 -2.894 1.00 82.19 117 GLU A N 1
ATOM 787 C CA . GLU A 1 117 ? 16.115 8.054 -1.706 1.00 82.19 117 GLU A CA 1
ATOM 788 C C . GLU A 1 117 ? 16.632 6.622 -1.555 1.00 82.19 117 GLU A C 1
ATOM 790 O O . GLU A 1 117 ? 17.277 6.095 -2.447 1.00 82.19 117 GLU A O 1
ATOM 795 N N . ASP A 1 118 ? 16.483 6.037 -0.373 1.00 76.12 118 ASP A N 1
ATOM 796 C CA . ASP A 1 118 ? 16.869 4.640 -0.140 1.00 76.12 118 ASP A CA 1
ATOM 797 C C . ASP A 1 118 ? 15.633 3.762 -0.380 1.00 76.12 118 ASP A C 1
ATOM 799 O O . ASP A 1 118 ? 14.914 3.375 0.547 1.00 76.12 118 ASP A O 1
ATOM 803 N N . GLY A 1 119 ? 15.315 3.559 -1.661 1.00 74.06 119 GLY A N 1
ATOM 804 C CA . GLY A 1 119 ? 14.096 2.881 -2.094 1.00 74.06 119 GLY A CA 1
ATOM 805 C C . GLY A 1 119 ? 14.087 1.392 -1.756 1.00 74.06 119 GLY A C 1
ATOM 806 O O . GLY A 1 119 ? 13.020 0.777 -1.710 1.00 74.06 119 GLY A O 1
ATOM 807 N N . THR A 1 120 ? 15.256 0.804 -1.494 1.00 72.12 120 THR A N 1
ATOM 808 C CA . THR A 1 120 ? 15.406 -0.596 -1.089 1.00 72.12 120 THR A CA 1
ATOM 809 C C . THR A 1 120 ? 15.635 -0.809 0.412 1.00 72.12 120 THR A C 1
ATOM 811 O O . THR A 1 120 ? 15.675 -1.963 0.848 1.00 72.12 120 THR A O 1
ATOM 814 N N . GLY A 1 121 ? 15.781 0.250 1.209 1.00 67.50 121 GLY A N 1
ATOM 815 C CA . GLY A 1 121 ? 15.919 0.191 2.666 1.00 67.50 121 GLY A CA 1
ATOM 816 C C . GLY A 1 121 ? 17.246 -0.382 3.184 1.00 67.50 121 GLY A C 1
ATOM 817 O O . GLY A 1 121 ? 17.262 -0.936 4.283 1.00 67.50 121 GLY A O 1
ATOM 818 N N . ASP A 1 122 ? 18.344 -0.314 2.421 1.00 67.00 122 ASP A N 1
ATOM 819 C CA . ASP A 1 122 ? 19.676 -0.781 2.865 1.00 67.00 122 ASP A CA 1
ATOM 820 C C . ASP A 1 122 ? 20.600 0.322 3.404 1.00 67.00 122 ASP A C 1
ATOM 822 O O . ASP A 1 122 ? 21.766 0.075 3.729 1.00 67.00 122 ASP A O 1
ATOM 826 N N . GLY A 1 123 ? 20.074 1.533 3.563 1.00 66.69 123 GLY A N 1
ATOM 827 C CA . GLY A 1 123 ? 20.809 2.704 4.018 1.00 66.69 123 GLY A CA 1
ATOM 828 C C . GLY A 1 123 ? 21.575 3.417 2.905 1.00 66.69 123 GLY A C 1
ATOM 829 O O . GLY A 1 123 ? 22.229 4.429 3.185 1.00 66.69 123 GLY A O 1
ATOM 830 N N . ILE A 1 124 ? 21.507 2.939 1.657 1.00 77.00 124 ILE A N 1
ATOM 831 C CA . ILE A 1 124 ? 22.122 3.584 0.499 1.00 77.00 124 ILE A CA 1
ATOM 832 C C . ILE A 1 124 ? 21.051 4.342 -0.272 1.00 77.00 124 ILE A C 1
ATOM 834 O O . ILE A 1 124 ? 20.125 3.779 -0.830 1.00 77.00 124 ILE A O 1
ATOM 838 N N . ARG A 1 125 ? 21.220 5.661 -0.359 1.00 82.81 125 ARG A N 1
ATOM 839 C CA . ARG A 1 125 ? 20.347 6.504 -1.178 1.00 82.81 125 ARG A CA 1
ATOM 840 C C . ARG A 1 125 ? 20.813 6.466 -2.625 1.00 82.81 125 ARG A C 1
ATOM 842 O O . ARG A 1 125 ? 21.910 6.954 -2.920 1.00 82.81 125 ARG A O 1
ATOM 849 N N . ALA A 1 126 ? 19.984 5.950 -3.515 1.00 85.81 126 ALA A N 1
ATOM 850 C CA . ALA A 1 126 ? 20.236 5.911 -4.946 1.00 85.81 126 ALA A CA 1
ATOM 851 C C . ALA A 1 126 ? 19.022 6.460 -5.704 1.00 85.81 126 ALA A C 1
ATOM 853 O O . ALA A 1 126 ? 18.113 7.010 -5.099 1.00 85.81 126 ALA A O 1
ATOM 854 N N . LEU A 1 127 ? 19.106 6.475 -7.034 1.00 90.00 127 LEU A N 1
ATOM 855 C CA . LEU A 1 127 ? 18.032 6.985 -7.876 1.00 90.00 127 LEU A CA 1
ATOM 856 C C . LEU A 1 127 ? 17.310 5.813 -8.517 1.00 90.00 127 LEU A C 1
ATOM 858 O O . LEU A 1 127 ? 17.953 4.897 -9.027 1.00 90.00 127 LEU A O 1
ATOM 862 N N . ASP A 1 128 ? 15.999 5.908 -8.627 1.00 91.94 128 ASP A N 1
ATOM 863 C CA . ASP A 1 128 ? 15.224 4.959 -9.407 1.00 91.94 128 ASP A CA 1
ATOM 864 C C . ASP A 1 128 ? 15.310 5.239 -10.913 1.00 91.94 128 ASP A C 1
ATOM 866 O O . ASP A 1 128 ? 15.375 6.381 -11.393 1.00 91.94 128 ASP A O 1
ATOM 870 N N . ILE A 1 129 ? 15.205 4.185 -11.715 1.00 92.81 129 ILE A N 1
ATOM 871 C CA . ILE A 1 129 ? 14.991 4.308 -13.158 1.00 92.81 129 ILE A CA 1
ATOM 872 C C . ILE A 1 129 ? 13.531 4.705 -13.405 1.00 92.81 129 ILE A C 1
ATOM 874 O O . ILE A 1 129 ? 12.608 4.163 -12.809 1.00 92.81 129 ILE A O 1
ATOM 878 N N . GLY A 1 130 ? 13.282 5.618 -14.344 1.00 91.19 130 GLY A N 1
ATOM 879 C CA . GLY A 1 130 ? 11.929 6.015 -14.733 1.00 91.19 130 GLY A CA 1
ATOM 880 C C . GLY A 1 130 ? 11.493 7.328 -14.099 1.00 91.19 130 GLY A C 1
ATOM 881 O O . GLY A 1 130 ? 12.307 8.217 -13.878 1.00 91.19 130 GLY A O 1
ATOM 882 N N . ALA A 1 131 ? 10.190 7.498 -13.887 1.00 89.00 131 ALA A N 1
ATOM 883 C CA . ALA A 1 131 ? 9.603 8.785 -13.504 1.00 89.00 131 ALA A CA 1
ATOM 884 C C . ALA A 1 131 ? 9.175 8.870 -12.027 1.00 89.00 131 ALA A C 1
ATOM 886 O O . ALA A 1 131 ? 8.672 9.906 -11.591 1.00 89.00 131 ALA A O 1
ATOM 887 N N . PHE A 1 132 ? 9.372 7.787 -11.278 1.00 89.50 132 PHE A N 1
ATOM 888 C CA . PHE A 1 132 ? 8.957 7.618 -9.892 1.00 89.50 132 PHE A CA 1
ATOM 889 C C . PHE A 1 132 ? 10.178 7.308 -9.032 1.00 89.50 132 PHE A C 1
ATOM 891 O O . PHE A 1 132 ? 10.997 6.508 -9.467 1.00 89.50 132 PHE A O 1
ATOM 898 N N . GLU A 1 133 ? 10.259 7.914 -7.848 1.00 87.81 133 GLU A N 1
ATOM 899 C CA . GLU A 1 133 ? 11.242 7.560 -6.819 1.00 87.81 133 GLU A CA 1
ATOM 900 C C . GLU A 1 133 ? 10.602 6.799 -5.651 1.00 87.81 133 GLU A C 1
ATOM 902 O O . GLU A 1 133 ? 9.746 7.332 -4.942 1.00 87.81 133 GLU A O 1
ATOM 907 N N . VAL A 1 134 ? 10.987 5.557 -5.414 1.00 82.88 134 VAL A N 1
ATOM 908 C CA . VAL A 1 134 ? 10.563 4.799 -4.243 1.00 82.88 134 VAL A CA 1
ATOM 909 C C . VAL A 1 134 ? 11.244 5.400 -3.016 1.00 82.88 134 VAL A C 1
ATOM 911 O O . VAL A 1 134 ? 12.459 5.509 -2.934 1.00 82.88 134 VAL A O 1
ATOM 914 N N . GLY A 1 135 ? 10.430 5.859 -2.065 1.00 72.12 135 GLY A N 1
ATOM 915 C CA . GLY A 1 135 ? 10.916 6.387 -0.794 1.00 72.12 135 GLY A CA 1
ATOM 916 C C . GLY A 1 135 ? 11.226 5.279 0.213 1.00 72.12 135 GLY A C 1
ATOM 917 O O . GLY A 1 135 ? 10.760 4.149 0.075 1.00 72.12 135 GLY A O 1
ATOM 918 N N . THR A 1 136 ? 11.918 5.654 1.290 1.00 64.31 136 THR A N 1
ATOM 919 C CA . THR A 1 136 ? 12.352 4.814 2.427 1.00 64.31 136 THR A CA 1
ATOM 920 C C . THR A 1 136 ? 11.222 4.258 3.305 1.00 64.31 136 THR A C 1
ATOM 922 O O . THR A 1 136 ? 11.440 3.839 4.442 1.00 64.31 136 THR A O 1
ATOM 925 N N . SER A 1 137 ? 9.986 4.254 2.819 1.00 77.50 137 SER A N 1
ATOM 926 C CA . SER A 1 137 ? 8.797 3.866 3.576 1.00 77.50 137 SER A CA 1
ATOM 927 C C . SER A 1 137 ? 8.621 2.338 3.627 1.00 77.50 137 SER A C 1
ATOM 929 O O . SER A 1 137 ? 7.503 1.846 3.513 1.00 77.50 137 SER A O 1
ATOM 931 N N . ILE A 1 138 ? 9.702 1.561 3.766 1.00 80.94 138 ILE A N 1
ATOM 932 C CA . ILE A 1 138 ? 9.635 0.099 3.914 1.00 80.94 138 ILE A CA 1
ATOM 933 C C . ILE A 1 138 ? 9.707 -0.264 5.395 1.00 80.94 138 ILE A C 1
ATOM 935 O O . ILE A 1 138 ? 10.712 -0.022 6.060 1.00 80.94 138 ILE A O 1
ATOM 939 N N . VAL A 1 139 ? 8.650 -0.890 5.905 1.00 88.88 139 VAL A N 1
ATOM 940 C CA . VAL A 1 139 ? 8.624 -1.505 7.232 1.00 88.88 139 VAL A CA 1
ATOM 941 C C . VAL A 1 139 ? 9.496 -2.756 7.199 1.00 88.88 139 VAL A C 1
ATOM 943 O O . VAL A 1 139 ? 9.173 -3.726 6.512 1.00 88.88 139 VAL A O 1
ATOM 946 N N . THR A 1 140 ? 10.591 -2.737 7.950 1.00 87.69 140 THR A N 1
ATOM 947 C CA . THR A 1 140 ? 11.574 -3.829 8.051 1.00 87.69 140 THR A CA 1
ATOM 948 C C . THR A 1 140 ? 11.553 -4.516 9.412 1.00 87.69 140 THR A C 1
ATOM 950 O O . THR A 1 140 ? 12.332 -5.439 9.642 1.00 87.69 140 THR A O 1
ATOM 953 N N . SER A 1 141 ? 10.678 -4.086 10.329 1.00 88.81 141 SER A N 1
ATOM 954 C CA . SER A 1 141 ? 10.531 -4.714 11.639 1.00 88.81 141 SER A CA 1
ATOM 955 C C . SER A 1 141 ? 9.080 -4.857 12.085 1.00 88.81 141 SER A C 1
ATOM 957 O O . SER A 1 141 ? 8.260 -3.958 11.884 1.00 88.81 141 SER A O 1
ATOM 959 N N . VAL A 1 142 ? 8.781 -5.969 12.764 1.00 92.50 142 VAL A N 1
ATOM 960 C CA . VAL A 1 142 ? 7.500 -6.188 13.457 1.00 92.50 142 VAL A CA 1
ATOM 961 C C . VAL A 1 142 ? 7.403 -5.468 14.808 1.00 92.50 142 VAL A C 1
ATOM 963 O O . VAL A 1 142 ? 6.351 -5.493 15.451 1.00 92.50 142 VAL A O 1
ATOM 966 N N . ALA A 1 143 ? 8.485 -4.833 15.266 1.00 94.00 143 ALA A N 1
ATOM 967 C CA . ALA A 1 143 ? 8.477 -4.038 16.485 1.00 94.00 143 ALA A CA 1
ATOM 968 C C . ALA A 1 143 ? 7.547 -2.818 16.352 1.00 94.00 143 ALA A C 1
ATOM 970 O O . ALA A 1 143 ? 7.452 -2.198 15.296 1.00 94.00 143 ALA A O 1
ATOM 971 N N . ASP A 1 144 ? 6.893 -2.434 17.451 1.00 96.12 144 ASP A N 1
ATOM 972 C CA . ASP A 1 144 ? 6.035 -1.241 17.494 1.00 96.12 144 ASP A CA 1
ATOM 973 C C . ASP A 1 144 ? 6.817 0.072 17.348 1.00 96.12 144 ASP A C 1
ATOM 975 O O . ASP A 1 144 ? 6.273 1.083 16.926 1.00 96.12 144 ASP A O 1
ATOM 979 N N . SER A 1 145 ? 8.093 0.093 17.732 1.00 94.25 145 SER A N 1
ATOM 980 C CA . SER A 1 145 ? 8.903 1.312 17.737 1.00 94.25 145 SER A CA 1
ATOM 981 C C . SER A 1 145 ? 10.364 1.017 17.424 1.00 94.25 145 SER A C 1
ATOM 983 O O . SER A 1 145 ? 10.796 -0.136 17.419 1.00 94.25 145 SER A O 1
ATOM 985 N N . GLY A 1 146 ? 11.125 2.081 17.175 1.00 88.50 146 GLY A N 1
ATOM 986 C CA . GLY A 1 146 ? 12.521 1.997 16.762 1.00 88.50 146 GLY A CA 1
ATOM 987 C C . GLY A 1 146 ? 12.689 1.942 15.240 1.00 88.50 146 GLY A C 1
ATOM 988 O O . GLY A 1 146 ? 11.696 1.910 14.508 1.00 88.50 146 GLY A O 1
ATOM 989 N N . PRO A 1 147 ? 13.940 1.985 14.753 1.00 84.25 147 PRO A N 1
ATOM 990 C CA . PRO A 1 147 ? 14.240 2.006 13.323 1.00 84.25 147 PRO A CA 1
ATOM 991 C C . PRO A 1 147 ? 13.568 0.851 12.570 1.00 84.25 147 PRO A C 1
ATOM 993 O O . PRO A 1 147 ? 13.596 -0.285 13.036 1.00 84.25 147 PRO A O 1
ATOM 996 N N . GLY A 1 148 ? 12.960 1.143 11.417 1.00 83.38 148 GLY A N 1
ATOM 997 C CA . GLY A 1 148 ? 12.321 0.137 10.559 1.00 83.38 148 GLY A CA 1
ATOM 998 C C . GLY A 1 148 ? 10.906 -0.284 10.976 1.00 83.38 148 GLY A C 1
ATOM 999 O O . GLY A 1 148 ? 10.240 -0.999 10.229 1.00 83.38 148 GLY A O 1
ATOM 1000 N N . SER A 1 149 ? 10.410 0.166 12.134 1.00 92.25 149 SER A N 1
ATOM 1001 C CA . SER A 1 149 ? 9.020 -0.066 12.554 1.00 92.25 149 SER A CA 1
ATOM 1002 C C . SER A 1 149 ? 8.025 0.767 11.739 1.00 92.25 149 SER A C 1
ATOM 1004 O O . SER A 1 149 ? 8.331 1.893 11.328 1.00 92.25 149 SER A O 1
ATOM 1006 N N . LEU A 1 150 ? 6.788 0.273 11.604 1.00 94.88 150 LEU A N 1
ATOM 1007 C CA . LEU A 1 150 ? 5.685 1.028 10.993 1.00 94.88 150 LEU A CA 1
ATOM 1008 C C . LEU A 1 150 ? 5.480 2.388 11.670 1.00 94.88 150 LEU A C 1
ATOM 1010 O O . LEU A 1 150 ? 5.305 3.393 10.984 1.00 94.88 150 LEU A O 1
ATOM 1014 N N . ARG A 1 151 ? 5.558 2.448 13.003 1.00 95.62 151 ARG A N 1
ATOM 1015 C CA . ARG A 1 151 ? 5.42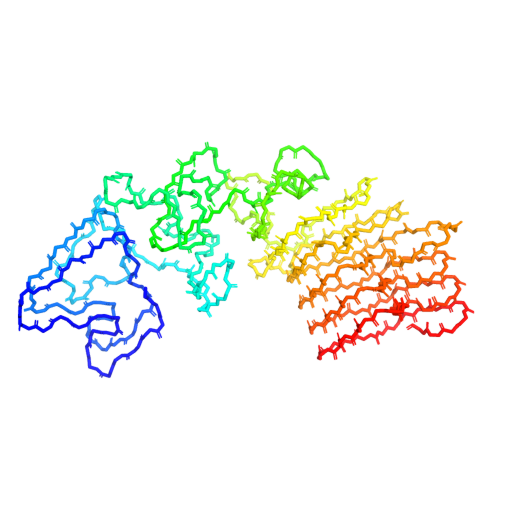6 3.704 13.748 1.00 95.62 151 ARG A CA 1
ATOM 1016 C C . ARG A 1 151 ? 6.522 4.702 13.398 1.00 95.62 151 ARG A C 1
ATOM 1018 O O . ARG A 1 151 ? 6.204 5.854 13.130 1.00 95.62 151 ARG A O 1
ATOM 1025 N N . SER A 1 152 ? 7.782 4.266 13.333 1.00 91.81 152 SER A N 1
ATOM 1026 C CA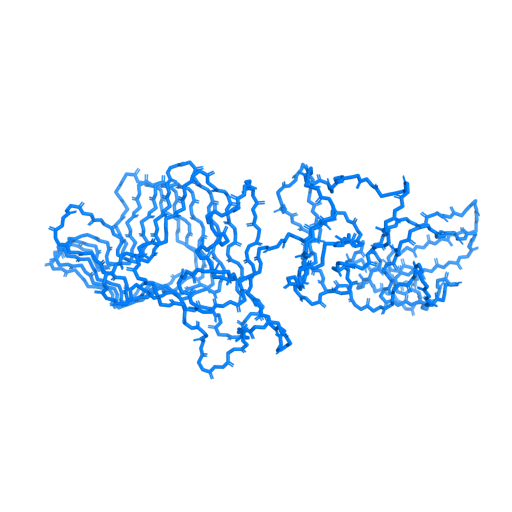 . SER A 1 152 ? 8.892 5.160 12.972 1.00 91.81 152 SER A CA 1
ATOM 1027 C C . SER A 1 152 ? 8.719 5.761 11.574 1.00 91.81 152 SER A C 1
ATOM 1029 O O . SER A 1 152 ? 9.009 6.938 11.356 1.00 91.81 152 SER A O 1
ATOM 1031 N N . ILE A 1 153 ? 8.168 4.984 10.638 1.00 89.44 153 ILE A N 1
ATOM 1032 C CA . ILE A 1 153 ? 7.822 5.463 9.300 1.00 89.44 153 ILE A CA 1
ATOM 1033 C C . ILE A 1 153 ? 6.684 6.477 9.403 1.00 89.44 153 ILE A C 1
ATOM 1035 O O . ILE A 1 153 ? 6.852 7.613 8.969 1.00 89.44 153 ILE A O 1
ATOM 1039 N N . VAL A 1 154 ? 5.565 6.129 10.046 1.00 92.88 154 VAL A N 1
ATOM 1040 C CA . VAL A 1 154 ? 4.430 7.050 10.228 1.00 92.88 154 VAL A CA 1
ATOM 1041 C C . VAL A 1 154 ? 4.880 8.378 10.840 1.00 92.88 154 VAL A C 1
ATOM 1043 O O . VAL A 1 154 ? 4.473 9.427 10.352 1.00 92.88 154 VAL A O 1
ATOM 1046 N N . GLU A 1 155 ? 5.755 8.370 11.843 1.00 90.75 155 GLU A N 1
ATOM 1047 C CA . GLU A 1 155 ? 6.269 9.578 12.500 1.00 90.75 155 GLU A CA 1
ATOM 1048 C C . GLU A 1 155 ? 7.124 10.443 11.564 1.00 90.75 155 GLU A C 1
ATOM 1050 O O . GLU A 1 155 ? 6.921 11.659 11.492 1.00 90.75 155 GLU A O 1
ATOM 1055 N N . THR A 1 156 ? 8.026 9.827 10.800 1.00 82.38 156 THR A N 1
ATOM 1056 C CA . THR A 1 156 ? 9.008 10.537 9.963 1.00 82.38 156 THR A CA 1
ATOM 1057 C C . THR A 1 156 ? 8.468 10.987 8.607 1.00 82.38 156 THR A C 1
ATOM 1059 O O . THR A 1 156 ? 8.985 11.953 8.043 1.00 82.38 156 THR A O 1
ATOM 1062 N N . GLN A 1 157 ? 7.414 10.348 8.089 1.00 78.00 157 GLN A N 1
ATOM 1063 C CA . GLN A 1 157 ? 6.915 10.657 6.749 1.00 78.00 157 GLN A CA 1
ATOM 1064 C C . GLN A 1 157 ? 6.315 12.064 6.625 1.00 78.00 157 GLN A C 1
ATOM 1066 O O . GLN A 1 157 ? 5.538 12.521 7.472 1.00 78.00 157 GLN A O 1
ATOM 1071 N N . THR A 1 158 ? 6.633 12.734 5.513 1.00 69.38 158 THR A N 1
ATOM 1072 C CA . THR A 1 158 ? 6.066 14.037 5.136 1.00 69.38 158 THR A CA 1
ATOM 1073 C C . THR A 1 158 ? 5.457 13.958 3.733 1.00 69.38 158 THR A C 1
ATOM 1075 O O . THR A 1 158 ? 6.105 13.525 2.785 1.00 69.38 158 THR A O 1
ATOM 1078 N N . GLY A 1 159 ? 4.195 14.373 3.588 1.00 67.75 159 GLY A N 1
ATOM 1079 C CA . GLY A 1 159 ? 3.467 14.313 2.313 1.00 67.75 159 GLY A CA 1
ATOM 1080 C C . GLY A 1 159 ? 2.743 12.985 2.066 1.00 67.75 159 GLY A C 1
ATOM 1081 O O . GLY A 1 159 ? 2.429 12.271 3.014 1.00 67.75 159 GLY A O 1
ATOM 1082 N N . HIS A 1 160 ? 2.424 12.710 0.792 1.00 68.00 160 HIS A N 1
ATOM 1083 C CA . HIS A 1 160 ? 1.783 11.460 0.375 1.00 68.00 160 HIS A CA 1
ATOM 1084 C C . HIS A 1 160 ? 2.814 10.350 0.168 1.00 68.00 160 HIS A C 1
ATOM 1086 O O . HIS A 1 160 ? 3.708 10.505 -0.668 1.00 68.00 160 HIS A O 1
ATOM 1092 N N . GLU A 1 161 ? 2.680 9.251 0.909 1.00 74.75 161 GLU A N 1
ATOM 1093 C CA . GLU A 1 161 ? 3.670 8.172 0.969 1.00 74.75 161 GLU A CA 1
ATOM 1094 C C . GLU A 1 161 ? 3.063 6.785 0.863 1.00 74.75 161 GLU A C 1
ATOM 1096 O O . GLU A 1 161 ? 2.052 6.491 1.495 1.00 74.75 161 GLU A O 1
ATOM 1101 N N . TRP A 1 162 ? 3.734 5.917 0.110 1.00 78.38 162 TRP A N 1
ATOM 1102 C CA . TRP A 1 162 ? 3.413 4.496 0.059 1.00 78.38 162 TRP A CA 1
ATOM 1103 C C . TRP A 1 162 ? 4.296 3.762 1.051 1.00 78.38 162 TRP A C 1
ATOM 1105 O O . TRP A 1 162 ? 5.508 3.716 0.875 1.00 78.38 162 TRP A O 1
ATOM 1115 N N . VAL A 1 163 ? 3.684 3.196 2.082 1.00 87.12 163 VAL A N 1
ATOM 1116 C CA . VAL A 1 163 ? 4.355 2.360 3.067 1.00 87.12 163 VAL A CA 1
ATOM 1117 C C . VAL A 1 163 ? 4.247 0.907 2.635 1.00 87.12 163 VAL A C 1
ATOM 1119 O O . VAL A 1 163 ? 3.148 0.360 2.534 1.00 87.12 163 VAL A O 1
ATOM 1122 N N . HIS A 1 164 ? 5.393 0.293 2.384 1.00 85.19 164 HIS A N 1
ATOM 1123 C CA . HIS A 1 164 ? 5.516 -1.109 2.008 1.00 85.19 164 HIS A CA 1
ATOM 1124 C C . HIS A 1 164 ? 6.053 -1.931 3.178 1.00 85.19 164 HIS A C 1
ATOM 1126 O O . HIS A 1 164 ? 6.515 -1.389 4.179 1.00 85.19 164 HIS A O 1
ATOM 1132 N N . PHE A 1 165 ? 6.024 -3.251 3.033 1.00 87.12 165 PHE A N 1
ATOM 1133 C CA . PHE A 1 165 ? 6.561 -4.188 4.014 1.00 87.12 165 PHE A CA 1
ATOM 1134 C C . PHE A 1 165 ? 7.661 -5.021 3.367 1.00 87.12 165 PHE A C 1
ATOM 1136 O O . PHE A 1 165 ? 7.544 -5.411 2.203 1.00 87.12 165 PHE A O 1
ATOM 1143 N N . ASN A 1 166 ? 8.744 -5.243 4.106 1.00 84.06 166 ASN A N 1
ATOM 1144 C CA . ASN A 1 166 ? 9.927 -5.913 3.594 1.00 84.06 166 ASN A CA 1
ATOM 1145 C C . ASN A 1 166 ? 9.631 -7.368 3.197 1.00 84.06 166 ASN A C 1
ATOM 1147 O O . ASN A 1 166 ? 9.191 -8.164 4.020 1.00 84.06 166 ASN A O 1
ATOM 1151 N N . THR A 1 167 ? 9.935 -7.732 1.954 1.00 79.56 167 THR A N 1
ATOM 1152 C CA . THR A 1 167 ? 9.868 -9.118 1.456 1.00 79.56 167 THR A CA 1
ATOM 1153 C C . THR A 1 167 ? 11.251 -9.723 1.217 1.00 79.56 167 THR A C 1
ATOM 1155 O O . THR A 1 167 ? 11.346 -10.852 0.742 1.00 79.56 167 THR A O 1
ATOM 1158 N N . ASP A 1 168 ? 12.325 -8.976 1.481 1.00 72.00 168 ASP A N 1
ATOM 1159 C CA . ASP A 1 168 ? 13.697 -9.415 1.250 1.00 72.00 168 ASP A CA 1
ATOM 1160 C C . ASP A 1 168 ? 14.284 -10.063 2.523 1.00 72.00 168 ASP A C 1
ATOM 1162 O O . ASP A 1 168 ? 14.476 -9.372 3.533 1.00 72.00 168 ASP A O 1
ATOM 1166 N N . PRO A 1 169 ? 14.625 -11.367 2.497 1.00 68.38 169 PRO A N 1
ATOM 1167 C CA . PRO A 1 169 ? 15.259 -12.060 3.619 1.00 68.38 169 PRO A CA 1
ATOM 1168 C C . PRO A 1 169 ? 16.642 -11.542 4.004 1.00 68.38 169 PRO A C 1
ATOM 1170 O O . PRO A 1 169 ? 17.131 -11.876 5.082 1.00 68.38 169 PRO A O 1
ATOM 1173 N N . ALA A 1 170 ? 17.271 -10.710 3.177 1.00 60.50 170 ALA A N 1
ATOM 1174 C CA . ALA A 1 170 ? 18.520 -10.053 3.528 1.00 60.50 170 ALA A CA 1
ATOM 1175 C C . ALA A 1 170 ? 18.331 -8.765 4.356 1.00 60.50 170 ALA A C 1
ATOM 1177 O O . ALA A 1 170 ? 19.323 -8.246 4.871 1.00 60.50 170 ALA A O 1
ATOM 1178 N N . LYS A 1 171 ? 17.102 -8.235 4.494 1.00 62.22 171 LYS A N 1
ATOM 1179 C CA . LYS A 1 171 ? 16.848 -6.856 4.968 1.00 62.22 171 LYS A CA 1
ATOM 1180 C C . LYS A 1 171 ? 15.907 -6.744 6.183 1.00 62.22 171 LYS A C 1
ATOM 1182 O O . LYS A 1 171 ? 14.978 -5.943 6.188 1.00 62.22 171 LYS A O 1
ATOM 1187 N N . GLY A 1 172 ? 16.187 -7.487 7.256 1.00 70.12 172 GLY A N 1
ATOM 1188 C CA . GLY A 1 172 ? 15.440 -7.406 8.525 1.00 70.12 172 GLY A CA 1
ATOM 1189 C C . GLY A 1 172 ? 14.347 -8.468 8.650 1.00 70.12 172 GLY A C 1
ATOM 1190 O O . GLY A 1 172 ? 14.527 -9.587 8.173 1.00 70.12 172 GLY A O 1
ATOM 1191 N N . ASP A 1 173 ? 13.234 -8.135 9.311 1.00 75.88 173 ASP A N 1
ATOM 1192 C CA . ASP A 1 173 ? 12.077 -9.032 9.385 1.00 75.88 173 ASP A CA 1
ATOM 1193 C C . ASP A 1 173 ? 11.450 -9.174 7.995 1.00 75.88 173 ASP A C 1
ATOM 1195 O O . ASP A 1 173 ? 11.253 -8.187 7.279 1.00 75.88 173 ASP A O 1
ATOM 1199 N N . VAL A 1 174 ? 11.122 -10.410 7.622 1.00 77.31 174 VAL A N 1
ATOM 1200 C CA . VAL A 1 174 ? 10.474 -10.726 6.346 1.00 77.31 174 VAL A CA 1
ATOM 1201 C C . VAL A 1 174 ? 8.979 -10.867 6.561 1.00 77.31 174 VAL A C 1
ATOM 1203 O O . VAL A 1 174 ? 8.517 -11.628 7.409 1.00 77.31 174 VAL A O 1
ATOM 1206 N N . PHE A 1 175 ? 8.218 -10.140 5.757 1.00 82.44 175 PHE A N 1
ATOM 1207 C CA . PHE A 1 175 ? 6.773 -10.221 5.675 1.00 82.44 175 PHE A CA 1
ATOM 1208 C C . PHE A 1 175 ? 6.423 -11.098 4.458 1.00 82.44 175 PHE A C 1
ATOM 1210 O O . PHE A 1 175 ? 6.150 -10.590 3.378 1.00 82.44 175 PHE A O 1
ATOM 1217 N N . ASP A 1 176 ? 6.474 -12.426 4.586 1.00 73.81 176 ASP A N 1
ATOM 1218 C CA . ASP A 1 176 ? 6.201 -13.379 3.487 1.00 73.81 176 ASP A CA 1
ATOM 1219 C C . ASP A 1 176 ? 5.072 -14.401 3.777 1.00 73.81 176 ASP A C 1
ATOM 1221 O O . ASP A 1 176 ? 4.654 -15.125 2.871 1.00 73.81 176 ASP A O 1
ATOM 1225 N N . GLY A 1 177 ? 4.508 -14.407 4.996 1.00 66.19 177 GLY A N 1
ATOM 1226 C CA . GLY A 1 177 ? 3.431 -15.320 5.448 1.00 66.19 177 GLY A CA 1
ATOM 1227 C C . GLY A 1 177 ? 3.943 -16.749 5.727 1.00 66.19 177 GLY A C 1
ATOM 1228 O O . GLY A 1 177 ? 5.085 -17.063 5.455 1.00 66.19 177 GLY A O 1
ATOM 1229 N N . THR A 1 178 ? 3.237 -17.754 6.262 1.00 60.50 178 THR A N 1
ATOM 1230 C CA . THR A 1 178 ? 2.074 -17.857 7.158 1.00 60.50 178 THR A CA 1
ATOM 1231 C C . THR A 1 178 ? 2.570 -18.470 8.487 1.00 60.50 178 THR A C 1
ATOM 1233 O O . THR A 1 178 ? 3.333 -19.437 8.447 1.00 60.50 178 THR A O 1
ATOM 1236 N N . PRO A 1 179 ? 2.104 -18.002 9.660 1.00 65.56 179 PRO A N 1
ATOM 1237 C CA . PRO A 1 179 ? 1.069 -16.986 9.839 1.00 65.56 179 PRO A CA 1
ATOM 1238 C C . PRO A 1 179 ? 1.541 -15.583 9.433 1.00 65.56 179 PRO A C 1
ATOM 1240 O O . PRO A 1 179 ? 2.735 -15.325 9.330 1.00 65.56 179 PRO A O 1
ATOM 1243 N N . ALA A 1 180 ? 0.580 -14.701 9.150 1.00 71.44 180 ALA A N 1
ATOM 1244 C CA . ALA A 1 180 ? 0.849 -13.305 8.820 1.00 71.44 180 ALA A CA 1
ATOM 1245 C C . ALA A 1 180 ? 1.696 -12.646 9.921 1.00 71.44 180 ALA A C 1
ATOM 1247 O O . ALA A 1 180 ? 1.398 -12.793 11.113 1.00 71.44 180 ALA A O 1
ATOM 1248 N N . ALA A 1 181 ? 2.728 -11.899 9.524 1.00 86.94 181 ALA A N 1
ATOM 1249 C CA . ALA A 1 181 ? 3.551 -11.145 10.459 1.00 86.94 181 ALA A CA 1
ATOM 1250 C C . ALA A 1 181 ? 2.669 -10.187 11.277 1.00 86.94 181 ALA A C 1
ATOM 1252 O O . ALA A 1 181 ? 1.775 -9.530 10.734 1.00 86.94 181 ALA A O 1
ATOM 1253 N N . THR A 1 182 ? 2.886 -10.148 12.594 1.00 93.69 182 THR A N 1
ATOM 1254 C CA . THR A 1 182 ? 2.068 -9.364 13.527 1.00 93.69 182 THR A CA 1
ATOM 1255 C C . THR A 1 182 ? 2.887 -8.256 14.166 1.00 93.69 182 THR A C 1
ATOM 1257 O O . THR A 1 182 ? 3.775 -8.526 14.972 1.00 93.69 182 THR A O 1
ATOM 1260 N N . ILE A 1 183 ? 2.523 -7.012 13.867 1.00 96.50 183 ILE A N 1
ATOM 1261 C CA . ILE A 1 183 ? 2.980 -5.820 14.577 1.00 96.50 183 ILE A CA 1
ATOM 1262 C C . ILE A 1 183 ? 2.068 -5.638 15.793 1.00 96.50 183 ILE A C 1
ATOM 1264 O O . ILE A 1 183 ? 0.871 -5.373 15.656 1.00 96.50 183 ILE A O 1
ATOM 1268 N N . THR A 1 184 ? 2.622 -5.824 16.991 1.00 97.56 184 THR A N 1
ATOM 1269 C CA . THR A 1 184 ? 1.883 -5.687 18.257 1.00 97.56 184 THR A CA 1
ATOM 1270 C C . THR A 1 184 ? 2.133 -4.309 18.848 1.00 97.56 184 THR A C 1
ATOM 1272 O O . THR A 1 184 ? 3.250 -4.019 19.261 1.00 97.56 184 THR A O 1
ATOM 1275 N N . LEU A 1 185 ? 1.097 -3.477 18.899 1.00 98.25 185 LEU A N 1
ATOM 1276 C CA . LEU A 1 185 ? 1.179 -2.088 19.333 1.00 98.25 185 LEU A CA 1
ATOM 1277 C C . LEU A 1 185 ? 1.190 -1.963 20.863 1.00 98.25 185 LEU A C 1
ATOM 1279 O O . LEU A 1 185 ? 0.368 -2.571 21.552 1.00 98.25 185 LEU A O 1
ATOM 1283 N N . ALA A 1 186 ? 2.088 -1.132 21.395 1.00 97.44 186 ALA A N 1
ATOM 1284 C CA . ALA A 1 186 ? 2.094 -0.715 22.796 1.00 97.44 186 ALA A CA 1
ATOM 1285 C C . ALA A 1 186 ? 1.193 0.511 23.038 1.00 97.44 186 ALA A C 1
ATOM 1287 O O . ALA A 1 186 ? 0.745 0.746 24.160 1.00 97.44 186 ALA A O 1
ATOM 1288 N N . SER A 1 187 ? 0.916 1.289 21.991 1.00 97.00 187 SER A N 1
ATOM 1289 C CA . SER A 1 187 ? -0.002 2.430 21.998 1.00 97.00 187 SER A CA 1
ATOM 1290 C C . SER A 1 187 ? -0.664 2.599 20.630 1.00 97.00 187 SER A C 1
ATOM 1292 O O . SER A 1 187 ? -0.252 1.990 19.647 1.00 97.00 187 SER A O 1
ATOM 1294 N N . VAL A 1 188 ? -1.692 3.434 20.540 1.00 97.06 188 VAL A N 1
ATOM 1295 C CA . VAL A 1 188 ? -2.384 3.711 19.278 1.00 97.06 188 VAL A CA 1
ATOM 1296 C C . VAL A 1 188 ? -1.424 4.206 18.192 1.00 97.06 188 VAL A C 1
ATOM 1298 O O . VAL A 1 188 ? -0.515 4.999 18.455 1.00 97.06 188 VAL A O 1
ATOM 1301 N N . LEU A 1 189 ? -1.602 3.719 16.960 1.00 98.00 189 LEU A N 1
ATOM 1302 C CA . LEU A 1 189 ? -0.924 4.263 15.787 1.00 98.00 189 LEU A CA 1
ATOM 1303 C C . LEU A 1 189 ? -1.679 5.516 15.320 1.00 98.00 189 LEU A C 1
ATOM 1305 O O . LEU A 1 189 ? -2.686 5.425 14.616 1.00 98.00 189 LEU A O 1
ATOM 1309 N N . GLU A 1 190 ? -1.208 6.680 15.761 1.00 97.12 190 GLU A N 1
ATOM 1310 C CA . GLU A 1 190 ? -1.779 7.983 15.408 1.00 97.12 190 GLU A CA 1
ATOM 1311 C C . GLU A 1 190 ? -1.252 8.463 14.052 1.00 97.12 190 GLU A C 1
ATOM 1313 O O . GLU A 1 190 ? -0.042 8.573 13.839 1.00 97.12 190 GLU A O 1
ATOM 1318 N N . ILE A 1 191 ? -2.166 8.795 13.143 1.00 96.81 191 ILE A N 1
ATOM 1319 C CA . ILE A 1 191 ? -1.865 9.373 11.835 1.00 96.81 191 ILE A CA 1
ATOM 1320 C C . ILE A 1 191 ? -2.462 10.776 11.807 1.00 96.81 191 ILE A C 1
ATOM 1322 O O . ILE A 1 191 ? -3.683 10.942 11.752 1.00 96.81 191 ILE A O 1
ATOM 1326 N N . SER A 1 192 ? -1.584 11.781 11.872 1.00 95.50 192 SER A N 1
ATOM 1327 C CA . SER A 1 192 ? -1.977 13.187 11.955 1.00 95.50 192 SER A CA 1
ATOM 1328 C C . SER A 1 192 ? -1.334 14.047 10.875 1.00 95.50 192 SER A C 1
ATOM 1330 O O . SER A 1 192 ? -0.113 14.019 10.707 1.00 95.50 192 SER A O 1
ATOM 1332 N N . GLY A 1 193 ? -2.161 14.803 10.143 1.00 92.69 193 GLY A N 1
ATOM 1333 C CA . GLY A 1 193 ? -1.740 15.683 9.050 1.00 92.69 193 GLY A CA 1
ATOM 1334 C C . GLY A 1 193 ? -0.978 14.981 7.922 1.00 92.69 193 GLY A C 1
ATOM 1335 O O . GLY A 1 193 ? -0.112 15.600 7.299 1.00 92.69 193 GLY A O 1
ATOM 1336 N N . LYS A 1 194 ? -1.239 13.689 7.685 1.00 89.38 194 LYS A N 1
ATOM 1337 C CA . LYS A 1 194 ? -0.454 12.851 6.764 1.00 89.38 194 LYS A CA 1
ATOM 1338 C C . LYS A 1 194 ? -1.321 12.225 5.683 1.00 89.38 194 LYS A C 1
ATOM 1340 O O . LYS A 1 194 ? -2.488 11.905 5.899 1.00 89.38 194 LYS A O 1
ATOM 1345 N N . ALA A 1 195 ? -0.717 12.006 4.520 1.00 87.12 195 ALA A N 1
ATOM 1346 C CA . ALA A 1 195 ? -1.322 11.212 3.468 1.00 87.12 195 ALA A CA 1
ATOM 1347 C C . ALA A 1 195 ? -0.527 9.902 3.333 1.00 87.12 195 ALA A C 1
ATOM 1349 O O . ALA A 1 195 ? 0.620 9.930 2.910 1.00 87.12 195 ALA A O 1
ATOM 1350 N N . LEU A 1 196 ? -1.077 8.761 3.742 1.00 90.62 196 LEU A N 1
ATOM 1351 C CA . LEU A 1 196 ? -0.328 7.497 3.794 1.00 90.62 196 LEU A CA 1
ATOM 1352 C C . LEU A 1 196 ? -1.091 6.381 3.100 1.00 90.62 196 LEU A C 1
ATOM 1354 O O . LEU A 1 196 ? -2.296 6.253 3.269 1.00 90.62 196 LEU A O 1
ATOM 1358 N N . HIS A 1 197 ? -0.374 5.523 2.393 1.00 89.94 197 HIS A N 1
ATOM 1359 C CA . HIS A 1 197 ? -0.909 4.299 1.827 1.00 89.94 197 HIS A CA 1
ATOM 1360 C C . HIS A 1 197 ? -0.145 3.104 2.375 1.00 89.94 197 HIS A C 1
ATOM 1362 O O . HIS A 1 197 ? 0.966 2.831 1.937 1.00 89.94 197 HIS A O 1
ATOM 1368 N N . PHE A 1 198 ? -0.740 2.364 3.303 1.00 93.25 198 PHE A N 1
ATOM 1369 C CA . PHE A 1 198 ? -0.198 1.098 3.790 1.00 93.25 198 PHE A CA 1
ATOM 1370 C C . PHE A 1 198 ? -0.533 -0.016 2.796 1.00 93.25 198 PHE A C 1
ATOM 1372 O O . PHE A 1 198 ? -1.684 -0.442 2.709 1.00 93.25 198 PHE A O 1
ATOM 1379 N N . ASP A 1 199 ? 0.447 -0.459 2.009 1.00 89.25 199 ASP A N 1
ATOM 1380 C CA . ASP A 1 199 ? 0.253 -1.499 1.000 1.00 89.25 199 ASP A CA 1
ATOM 1381 C C . ASP A 1 199 ? 0.954 -2.803 1.381 1.00 89.25 199 ASP A C 1
ATOM 1383 O O . ASP A 1 199 ? 2.166 -2.953 1.225 1.00 89.25 199 ASP A O 1
ATOM 1387 N N . ALA A 1 200 ? 0.153 -3.773 1.816 1.00 90.56 200 ALA A N 1
ATOM 1388 C CA . ALA A 1 200 ? 0.587 -5.132 2.101 1.00 90.56 200 ALA A CA 1
ATOM 1389 C C . ALA A 1 200 ? 0.185 -6.136 1.001 1.00 90.56 200 ALA A C 1
ATOM 1391 O O . ALA A 1 200 ? 0.243 -7.343 1.228 1.00 90.56 200 ALA A O 1
ATOM 1392 N N . ARG A 1 201 ? -0.245 -5.708 -0.197 1.00 86.75 201 ARG A N 1
ATOM 1393 C CA . ARG A 1 201 ? -0.734 -6.629 -1.254 1.00 86.75 201 ARG A CA 1
ATOM 1394 C C . ARG A 1 201 ? 0.331 -7.576 -1.798 1.00 86.75 201 ARG A C 1
ATOM 1396 O O . ARG A 1 201 ? -0.018 -8.622 -2.335 1.00 86.75 201 ARG A O 1
ATOM 1403 N N . SER A 1 202 ? 1.609 -7.233 -1.661 1.00 82.69 202 SER A N 1
ATOM 1404 C CA . SER A 1 202 ? 2.723 -8.121 -2.011 1.00 82.69 202 SER A CA 1
ATOM 1405 C C . SER A 1 202 ? 2.976 -9.223 -0.976 1.00 82.69 202 SER A C 1
ATOM 1407 O O . SER A 1 202 ? 3.782 -10.107 -1.244 1.00 82.69 202 SER A O 1
ATOM 1409 N N . ILE A 1 203 ? 2.304 -9.185 0.181 1.00 84.81 203 ILE A N 1
ATOM 1410 C CA . ILE A 1 203 ? 2.521 -10.096 1.308 1.00 84.81 203 ILE A CA 1
ATOM 1411 C C . ILE A 1 203 ? 1.458 -11.203 1.304 1.00 84.81 203 ILE A C 1
ATOM 1413 O O . ILE A 1 203 ? 0.271 -10.915 1.511 1.00 84.81 203 ILE A O 1
ATOM 1417 N N . PRO A 1 204 ? 1.834 -12.480 1.106 1.00 82.50 204 PRO A N 1
ATOM 1418 C CA . PRO A 1 204 ? 0.904 -13.596 1.239 1.00 82.50 204 PRO A CA 1
ATOM 1419 C C . PRO A 1 204 ? 0.263 -13.630 2.635 1.00 82.50 204 PRO A C 1
ATOM 1421 O O . PRO A 1 204 ? 0.943 -13.720 3.652 1.00 82.50 204 PRO A O 1
ATOM 1424 N N . GLY A 1 205 ? -1.069 -13.548 2.700 1.00 83.56 205 GLY A N 1
ATOM 1425 C CA . GLY A 1 205 ? -1.808 -13.486 3.971 1.00 83.56 205 GLY A CA 1
ATOM 1426 C C . GLY A 1 205 ? -1.819 -12.110 4.654 1.00 83.56 205 GLY A C 1
ATOM 1427 O O . GLY A 1 205 ? -2.472 -11.965 5.687 1.00 83.56 205 GLY A O 1
ATOM 1428 N N . GLY A 1 206 ? -1.160 -11.106 4.067 1.00 90.38 206 GLY A N 1
ATOM 1429 C CA . GLY A 1 206 ? -1.166 -9.725 4.540 1.00 90.38 206 GLY A CA 1
ATOM 1430 C C . GLY A 1 206 ? -0.339 -9.484 5.804 1.00 90.38 206 GLY A C 1
ATOM 1431 O O . GLY A 1 206 ? 0.445 -10.327 6.242 1.00 90.38 206 GLY A O 1
ATOM 1432 N N . VAL A 1 207 ? -0.530 -8.307 6.403 1.00 94.06 207 VAL A N 1
ATOM 1433 C CA . VAL A 1 207 ? 0.133 -7.896 7.655 1.00 94.06 207 VAL A CA 1
ATOM 1434 C C . VAL A 1 207 ? -0.896 -7.675 8.753 1.00 94.06 207 VAL A C 1
ATOM 1436 O O . VAL A 1 207 ? -1.910 -7.011 8.539 1.00 94.06 207 VAL A O 1
ATOM 1439 N N . THR A 1 208 ? -0.634 -8.211 9.944 1.00 96.44 208 THR A N 1
ATOM 1440 C CA . THR A 1 208 ? -1.495 -8.024 11.116 1.00 96.44 208 THR A CA 1
ATOM 1441 C C . THR A 1 208 ? -1.000 -6.854 11.958 1.00 96.44 208 THR A C 1
ATOM 1443 O O . THR A 1 208 ? 0.152 -6.831 12.379 1.00 96.44 208 THR A O 1
ATOM 1446 N N . LEU A 1 209 ? -1.887 -5.908 12.255 1.00 97.69 209 LEU A N 1
ATOM 1447 C CA . LEU A 1 209 ? -1.691 -4.834 13.219 1.00 97.69 209 LEU A CA 1
ATOM 1448 C C . LEU A 1 209 ? -2.608 -5.085 14.421 1.00 97.69 209 LEU A C 1
ATOM 1450 O O . LEU A 1 209 ? -3.834 -5.122 14.288 1.00 97.69 209 LEU A O 1
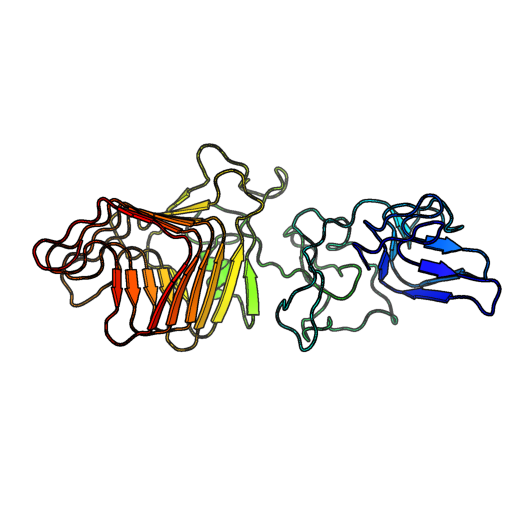ATOM 1454 N N . SER A 1 210 ? -2.007 -5.308 15.587 1.00 98.44 210 SER A N 1
ATOM 1455 C CA . SER A 1 210 ? -2.703 -5.745 16.797 1.00 98.44 210 SER A CA 1
ATOM 1456 C C . SER A 1 210 ? -2.622 -4.690 17.895 1.00 98.44 210 SER A C 1
ATOM 1458 O O . SER A 1 210 ? -1.525 -4.329 18.308 1.00 98.44 210 SER A O 1
ATOM 1460 N N . GLY A 1 211 ? -3.765 -4.256 18.431 1.00 98.19 211 GLY A N 1
ATOM 1461 C CA . GLY A 1 211 ? -3.839 -3.374 19.610 1.00 98.19 211 GLY A CA 1
ATOM 1462 C C . GLY A 1 211 ? -3.571 -4.085 20.944 1.00 98.19 211 GLY A C 1
ATOM 1463 O O . GLY A 1 211 ? -3.662 -3.473 22.008 1.00 98.19 211 GLY A O 1
ATOM 1464 N N . ASN A 1 212 ? -3.270 -5.387 20.895 1.00 97.50 212 ASN A N 1
ATOM 1465 C CA . ASN A 1 212 ? -2.925 -6.232 22.038 1.00 97.50 212 ASN A CA 1
ATOM 1466 C C . ASN A 1 212 ? -3.932 -6.236 23.208 1.00 97.50 212 ASN A C 1
ATOM 1468 O O . ASN A 1 212 ? -3.541 -6.401 24.360 1.00 97.50 212 ASN A O 1
ATOM 1472 N N . ASP A 1 213 ? -5.218 -6.037 22.928 1.00 97.00 213 ASP A N 1
ATOM 1473 C CA . ASP A 1 213 ? -6.286 -5.803 23.913 1.00 97.00 213 ASP A CA 1
ATOM 1474 C C . ASP A 1 213 ? -5.997 -4.641 24.886 1.00 97.00 213 ASP A C 1
ATOM 1476 O O . ASP A 1 213 ? -6.594 -4.554 25.958 1.00 97.00 213 ASP A O 1
ATOM 1480 N N . ALA A 1 214 ? -5.079 -3.741 24.534 1.00 95.31 214 ALA A N 1
ATOM 1481 C CA . ALA A 1 214 ? -4.602 -2.680 25.415 1.00 95.31 214 ALA A CA 1
ATOM 1482 C C . ALA A 1 214 ? -4.865 -1.279 24.857 1.00 95.31 214 ALA A C 1
ATOM 1484 O O . ALA A 1 214 ? -4.963 -0.319 25.622 1.00 95.31 214 ALA A O 1
ATOM 1485 N N . THR A 1 215 ? -4.967 -1.140 23.535 1.00 95.75 215 THR A N 1
ATOM 1486 C CA . THR A 1 215 ? -5.073 0.164 22.884 1.00 95.75 215 THR A CA 1
ATOM 1487 C C . THR A 1 215 ? -5.919 0.112 21.620 1.00 95.75 215 THR A C 1
ATOM 1489 O O . THR A 1 215 ? -6.115 -0.954 21.031 1.00 95.75 215 THR A O 1
ATOM 1492 N N . ARG A 1 216 ? -6.409 1.275 21.182 1.00 96.88 216 ARG A N 1
ATOM 1493 C CA . ARG A 1 216 ? -6.941 1.432 19.829 1.00 96.88 216 ARG A CA 1
ATOM 1494 C C . ARG A 1 216 ? -5.853 1.072 18.823 1.00 96.88 216 ARG A C 1
ATOM 1496 O O . ARG A 1 216 ? -4.714 1.476 19.014 1.00 96.88 216 ARG A O 1
ATOM 1503 N N . VAL A 1 217 ? -6.190 0.399 17.725 1.00 98.38 217 VAL A N 1
ATOM 1504 C CA . VAL A 1 217 ? -5.163 0.050 16.730 1.00 98.38 217 VAL A CA 1
ATOM 1505 C C . VAL A 1 217 ? -4.724 1.276 15.918 1.00 98.38 217 VAL A C 1
ATOM 1507 O O . VAL A 1 217 ? -3.553 1.645 15.957 1.00 98.38 217 VAL A O 1
ATOM 1510 N N . ILE A 1 218 ? -5.648 1.933 15.209 1.00 98.25 218 ILE A N 1
ATOM 1511 C CA . ILE A 1 218 ? -5.345 3.072 14.321 1.00 98.25 218 ILE A CA 1
ATOM 1512 C C . ILE A 1 218 ? -6.267 4.254 14.621 1.00 98.25 218 ILE A C 1
ATOM 1514 O O . ILE A 1 218 ? -7.477 4.078 14.772 1.00 98.25 218 ILE A O 1
ATOM 1518 N N . SER A 1 219 ? -5.708 5.462 14.638 1.00 97.75 219 SER A N 1
ATOM 1519 C CA . SER A 1 219 ? -6.449 6.725 14.701 1.00 97.75 219 SER A CA 1
ATOM 1520 C C . SER A 1 219 ? -6.021 7.639 13.551 1.00 97.75 219 SER A C 1
ATOM 1522 O O . SER A 1 219 ? -4.831 7.875 13.349 1.00 97.75 219 SER A O 1
ATOM 1524 N N . VAL A 1 220 ? -6.990 8.112 12.763 1.00 98.25 220 VAL A N 1
ATOM 1525 C CA . VAL A 1 220 ? -6.777 8.981 11.595 1.00 98.25 220 VAL A CA 1
ATOM 1526 C C . VAL A 1 220 ? -7.424 10.335 11.856 1.00 98.25 220 VAL A C 1
ATOM 1528 O O . VAL A 1 220 ? -8.649 10.422 11.989 1.00 98.25 220 VAL A O 1
ATOM 1531 N N . ASP A 1 221 ? -6.619 11.394 11.919 1.00 97.31 221 ASP A N 1
ATOM 1532 C CA . ASP A 1 221 ? -7.123 12.743 12.172 1.00 97.31 221 ASP A CA 1
ATOM 1533 C C . ASP A 1 221 ? -7.810 13.376 10.951 1.00 97.31 221 ASP A C 1
ATOM 1535 O O . ASP A 1 221 ? -7.696 12.908 9.819 1.00 97.31 221 ASP A O 1
ATOM 1539 N N . ALA A 1 222 ? -8.517 14.486 11.181 1.00 97.31 222 ALA A N 1
ATOM 1540 C CA . ALA A 1 222 ? -9.287 15.179 10.147 1.00 97.31 222 ALA A CA 1
ATOM 1541 C C . ALA A 1 222 ? -8.443 15.747 8.990 1.00 97.31 222 ALA A C 1
ATOM 1543 O O . ALA A 1 222 ? -8.980 16.001 7.913 1.00 97.31 222 ALA A O 1
ATOM 1544 N N . ALA A 1 223 ? -7.142 15.956 9.202 1.00 95.38 223 ALA A N 1
ATOM 1545 C CA . ALA A 1 223 ? -6.220 16.466 8.192 1.00 95.38 223 ALA A CA 1
ATOM 1546 C C . ALA A 1 223 ? -5.540 15.341 7.389 1.00 95.38 223 ALA A C 1
ATOM 1548 O O . ALA A 1 223 ? -4.752 15.633 6.488 1.00 95.38 223 ALA A O 1
ATOM 1549 N N . SER A 1 224 ? -5.831 14.074 7.700 1.00 96.19 224 SER A N 1
ATOM 1550 C CA . SER A 1 224 ? -5.166 12.920 7.103 1.00 96.19 224 SER A CA 1
ATOM 1551 C C . SER A 1 224 ? -5.993 12.238 6.014 1.00 96.19 224 SER A C 1
ATOM 1553 O O . SER A 1 224 ? -7.226 12.198 6.048 1.00 96.19 224 SER A O 1
ATOM 1555 N N . THR A 1 225 ? -5.287 11.676 5.031 1.00 94.81 225 THR A N 1
ATOM 1556 C CA . THR A 1 225 ? -5.847 10.819 3.974 1.00 94.81 225 THR A CA 1
ATOM 1557 C C . THR A 1 225 ? -5.105 9.493 3.971 1.00 94.81 225 THR A C 1
ATOM 1559 O O . THR A 1 225 ? -3.921 9.452 3.658 1.00 94.81 225 THR A O 1
ATOM 1562 N N . VAL A 1 226 ? -5.772 8.410 4.346 1.00 96.50 226 VAL A N 1
ATOM 1563 C CA . VAL A 1 226 ? -5.131 7.112 4.548 1.00 96.50 226 VAL A CA 1
ATOM 1564 C C . VAL A 1 226 ? -5.760 6.058 3.650 1.00 96.50 226 VAL A C 1
ATOM 1566 O O . VAL A 1 226 ? -6.981 5.964 3.534 1.00 96.50 226 VAL A O 1
ATOM 1569 N N . GLU A 1 227 ? -4.920 5.245 3.029 1.00 96.06 227 GLU A N 1
ATOM 1570 C CA . GLU A 1 227 ? -5.313 4.043 2.307 1.00 96.06 227 GLU A CA 1
ATOM 1571 C C . GLU A 1 227 ? -4.645 2.823 2.951 1.00 96.06 227 GLU A C 1
ATOM 1573 O O . GLU A 1 227 ? -3.474 2.871 3.320 1.00 96.06 227 GLU A O 1
ATOM 1578 N N . ILE A 1 228 ? -5.394 1.738 3.131 1.00 97.38 228 ILE A N 1
ATOM 1579 C CA . ILE A 1 228 ? -4.912 0.491 3.733 1.00 97.38 228 ILE A CA 1
ATOM 1580 C C . ILE A 1 228 ? -5.325 -0.662 2.829 1.00 97.38 228 ILE A C 1
ATOM 1582 O O . ILE A 1 228 ? -6.518 -0.880 2.628 1.00 97.38 228 ILE A O 1
ATOM 1586 N N . ASP A 1 229 ? -4.360 -1.423 2.324 1.00 95.19 229 ASP A N 1
ATOM 1587 C CA . ASP A 1 229 ? -4.600 -2.567 1.448 1.00 95.19 229 ASP A CA 1
ATOM 1588 C C . ASP A 1 229 ? -3.971 -3.848 2.032 1.00 95.19 229 ASP A C 1
ATOM 1590 O O . ASP A 1 229 ? -2.790 -3.866 2.382 1.00 95.19 229 ASP A O 1
ATOM 1594 N N . ASN A 1 230 ? -4.751 -4.937 2.078 1.00 93.38 230 ASN A N 1
ATOM 1595 C CA . ASN A 1 230 ? -4.333 -6.284 2.505 1.00 93.38 230 ASN A CA 1
ATOM 1596 C C . ASN A 1 230 ? -3.775 -6.386 3.941 1.00 93.38 230 ASN A C 1
ATOM 1598 O O . ASN A 1 230 ? -2.762 -7.044 4.192 1.00 93.38 230 ASN A O 1
ATOM 1602 N N . MET A 1 231 ? -4.436 -5.744 4.906 1.00 96.81 231 MET A N 1
ATOM 1603 C CA . MET A 1 231 ? -4.051 -5.805 6.321 1.00 96.81 231 MET A CA 1
ATOM 1604 C C . MET A 1 231 ? -5.127 -6.451 7.201 1.00 96.81 231 MET A C 1
ATOM 1606 O O . MET A 1 231 ? -6.314 -6.488 6.874 1.00 96.81 231 MET A O 1
ATOM 1610 N N . THR A 1 232 ? -4.707 -6.945 8.364 1.00 97.75 232 THR A N 1
ATOM 1611 C CA . THR A 1 232 ? -5.590 -7.401 9.440 1.00 97.75 232 THR A CA 1
ATOM 1612 C C . THR A 1 232 ? -5.486 -6.449 10.627 1.00 97.75 232 THR A C 1
ATOM 1614 O O . THR A 1 232 ? -4.420 -6.323 11.216 1.00 97.75 232 THR A O 1
ATOM 1617 N N . ILE A 1 233 ? -6.584 -5.796 11.006 1.00 98.69 233 ILE A N 1
ATOM 1618 C CA . ILE A 1 233 ? -6.668 -4.875 12.148 1.00 98.69 233 ILE A CA 1
ATOM 1619 C C . ILE A 1 233 ? -7.412 -5.585 13.277 1.00 98.69 233 ILE A C 1
ATOM 1621 O O . ILE A 1 233 ? -8.606 -5.883 13.151 1.00 98.69 233 ILE A O 1
ATOM 1625 N N . THR A 1 234 ? -6.712 -5.892 14.369 1.00 98.62 234 THR A N 1
ATOM 1626 C CA . THR A 1 234 ? -7.249 -6.793 15.394 1.00 98.62 234 THR A CA 1
ATOM 1627 C C . THR A 1 234 ? -6.912 -6.399 16.820 1.00 98.62 234 THR A C 1
ATOM 1629 O O . THR A 1 234 ? -5.949 -5.679 17.071 1.00 98.62 234 THR A O 1
ATOM 1632 N N . ARG A 1 235 ? -7.673 -6.953 17.776 1.00 98.25 235 ARG A N 1
ATOM 1633 C CA . ARG A 1 235 ? -7.372 -6.868 19.217 1.00 98.25 235 ARG A CA 1
ATOM 1634 C C . ARG A 1 235 ? -7.212 -5.421 19.690 1.00 98.25 235 ARG A C 1
ATOM 1636 O O . ARG A 1 235 ? -6.429 -5.134 20.587 1.00 98.25 235 ARG A O 1
ATOM 1643 N N . GLY A 1 236 ? -7.919 -4.498 19.050 1.00 98.06 236 GLY A N 1
ATOM 1644 C CA . GLY A 1 236 ? -8.056 -3.128 19.500 1.00 98.06 236 GLY A CA 1
ATOM 1645 C C . GLY A 1 236 ? -8.949 -3.064 20.728 1.00 98.06 236 GLY A C 1
ATOM 1646 O O . GLY A 1 236 ? -9.983 -3.734 20.773 1.00 98.06 236 GLY A O 1
ATOM 1647 N N . PHE A 1 237 ? -8.572 -2.253 21.710 1.00 96.31 237 PHE A N 1
ATOM 1648 C CA . PHE A 1 237 ? -9.323 -2.076 22.947 1.00 96.31 237 PHE A CA 1
ATOM 1649 C C . PHE A 1 237 ? -9.397 -0.609 23.352 1.00 96.31 237 PHE A C 1
ATOM 1651 O O . PHE A 1 237 ? -8.387 0.094 23.374 1.00 96.31 237 PHE A O 1
ATOM 1658 N N . ILE A 1 238 ? -10.594 -0.160 23.726 1.00 92.25 238 ILE A N 1
ATOM 1659 C CA . ILE A 1 238 ? -10.790 1.144 24.361 1.00 92.25 238 ILE A CA 1
ATOM 1660 C C . ILE A 1 238 ? -11.610 0.949 25.644 1.00 92.25 238 ILE A C 1
ATOM 1662 O O . ILE A 1 238 ? -12.742 0.452 25.571 1.00 92.25 238 ILE A O 1
ATOM 1666 N N . PRO A 1 239 ? -11.082 1.357 26.817 1.00 87.38 239 PRO A N 1
ATOM 1667 C CA . PRO A 1 239 ? -11.837 1.360 28.065 1.00 87.38 239 PRO A CA 1
ATOM 1668 C C . PRO A 1 239 ? -12.923 2.449 28.065 1.00 87.38 239 PRO A C 1
ATOM 1670 O O . PRO A 1 239 ? -12.963 3.320 27.201 1.00 87.38 239 PRO A O 1
ATOM 1673 N N . ALA A 1 240 ? -13.831 2.414 29.043 1.00 72.44 240 ALA A N 1
ATOM 1674 C CA . ALA A 1 240 ? -14.986 3.312 29.109 1.00 72.44 240 ALA A CA 1
ATOM 1675 C C . ALA A 1 240 ? -14.585 4.787 29.332 1.00 72.44 240 ALA A C 1
ATOM 1677 O O . ALA A 1 240 ? -14.577 5.279 30.457 1.00 72.44 240 ALA A O 1
ATOM 1678 N N . ALA A 1 241 ? -14.268 5.498 28.251 1.00 64.50 241 ALA A N 1
ATOM 1679 C CA . ALA A 1 241 ? -13.949 6.921 28.244 1.00 64.50 241 ALA A CA 1
ATOM 1680 C C . ALA A 1 241 ? -14.395 7.559 26.917 1.00 64.50 241 ALA A C 1
ATOM 1682 O O . ALA A 1 241 ? -13.555 7.883 26.100 1.00 64.50 241 ALA A O 1
ATOM 1683 N N . LEU A 1 242 ? -15.710 7.698 26.684 1.00 61.91 242 LEU A N 1
ATOM 1684 C CA . LEU A 1 242 ? -16.369 8.413 25.560 1.00 61.91 242 LEU A CA 1
ATOM 1685 C C . LEU A 1 242 ? -15.902 8.121 24.119 1.00 61.91 242 LEU A C 1
ATOM 1687 O O . LEU A 1 242 ? -16.419 8.731 23.181 1.00 61.91 242 LEU A O 1
ATOM 1691 N N . ASP A 1 243 ? -14.960 7.208 23.933 1.00 75.69 243 ASP A N 1
ATOM 1692 C CA . ASP A 1 243 ? -14.277 7.018 22.671 1.00 75.69 243 ASP A CA 1
ATOM 1693 C C . ASP A 1 243 ? -14.885 5.852 21.875 1.00 75.69 243 ASP A C 1
ATOM 1695 O O . ASP A 1 243 ? -15.583 4.986 22.411 1.00 75.69 243 ASP A O 1
ATOM 1699 N N . GLN A 1 244 ? -14.673 5.862 20.563 1.00 87.00 244 GLN A N 1
ATOM 1700 C CA . GLN A 1 244 ? -15.303 4.942 19.613 1.00 87.00 244 GLN A CA 1
ATOM 1701 C C . GLN A 1 244 ? -14.272 4.346 18.655 1.00 87.00 244 GLN A C 1
ATOM 1703 O O . GLN A 1 244 ? -13.253 4.973 18.385 1.00 87.00 244 GLN A O 1
ATOM 1708 N N . GLY A 1 245 ? -14.530 3.166 18.091 1.00 92.62 245 GLY A N 1
ATOM 1709 C CA . GLY A 1 245 ? -13.615 2.577 17.109 1.00 92.62 245 GLY A CA 1
ATOM 1710 C C . GLY A 1 245 ? -12.356 2.013 17.747 1.00 92.62 245 GLY A C 1
ATOM 1711 O O . GLY A 1 245 ? -11.290 2.625 17.663 1.00 92.62 245 GLY A O 1
ATOM 1712 N N . ALA A 1 246 ? -12.479 0.854 18.396 1.00 95.88 246 ALA A N 1
ATOM 1713 C CA . ALA A 1 246 ? -11.334 0.214 19.039 1.00 95.88 246 ALA A CA 1
ATOM 1714 C C . ALA A 1 246 ? -10.345 -0.369 18.023 1.00 95.88 246 ALA A C 1
ATOM 1716 O O . ALA A 1 246 ? -9.137 -0.296 18.230 1.00 95.88 246 ALA A O 1
ATOM 1717 N N . GLY A 1 247 ? -10.828 -0.876 16.889 1.00 97.50 247 GLY A N 1
ATOM 1718 C CA . GLY A 1 247 ? -9.965 -1.159 15.745 1.00 97.50 247 GLY A CA 1
ATOM 1719 C C . GLY A 1 247 ? -9.467 0.143 15.122 1.00 97.50 247 GLY A C 1
ATOM 1720 O O . GLY A 1 247 ? -8.279 0.453 15.144 1.00 97.50 247 GLY A O 1
ATOM 1721 N N . VAL A 1 248 ? -10.403 0.925 14.589 1.00 98.19 248 VAL A N 1
ATOM 1722 C CA . VAL A 1 248 ? -10.108 2.137 13.823 1.00 98.19 248 VAL A CA 1
ATOM 1723 C C . VAL A 1 248 ? -10.982 3.298 14.270 1.00 98.19 248 VAL A C 1
ATOM 1725 O O . VAL A 1 248 ? -12.209 3.202 14.235 1.00 98.19 248 VAL A O 1
ATOM 1728 N N . PHE A 1 249 ? -10.363 4.431 14.576 1.00 97.38 249 PHE A N 1
ATOM 1729 C CA . PHE A 1 249 ? -11.046 5.718 14.632 1.00 97.38 249 PHE A CA 1
ATOM 1730 C C . PHE A 1 249 ? -10.682 6.561 13.411 1.00 97.38 249 PHE A C 1
ATOM 1732 O O . PHE A 1 249 ? -9.505 6.762 13.125 1.00 97.38 249 PHE A O 1
ATOM 1739 N N . ASN A 1 250 ? -11.691 7.055 12.695 1.00 98.06 250 ASN A N 1
ATOM 1740 C CA . ASN A 1 250 ? -11.503 7.887 11.513 1.00 98.06 250 ASN A CA 1
ATOM 1741 C C . ASN A 1 250 ? -12.236 9.224 11.637 1.00 98.06 250 ASN A C 1
ATOM 1743 O O . ASN A 1 250 ? -13.470 9.275 11.632 1.00 98.06 250 ASN A O 1
ATOM 1747 N N . ALA A 1 251 ? -11.464 10.306 11.678 1.00 97.94 251 ALA A N 1
ATOM 1748 C CA . ALA A 1 251 ? -11.937 11.675 11.514 1.00 97.94 251 ALA A CA 1
ATOM 1749 C C . ALA A 1 251 ? -11.542 12.292 10.162 1.00 97.94 251 ALA A C 1
ATOM 1751 O O . ALA A 1 251 ? -12.114 13.312 9.782 1.00 97.94 251 ALA A O 1
ATOM 1752 N N . GLY A 1 252 ? -10.594 11.684 9.443 1.00 98.19 252 GLY A N 1
ATOM 1753 C CA . GLY A 1 252 ? -10.127 12.118 8.126 1.00 98.19 252 GLY A CA 1
ATOM 1754 C C . GLY A 1 252 ? -10.803 11.391 6.970 1.00 98.19 252 GLY A C 1
ATOM 1755 O O . GLY A 1 252 ? -11.988 11.050 7.019 1.00 98.19 252 GLY A O 1
ATOM 1756 N N . THR A 1 253 ? -10.032 11.155 5.910 1.00 98.38 253 THR A N 1
ATOM 1757 C CA . THR A 1 253 ? -10.438 10.313 4.778 1.00 98.38 253 THR A CA 1
ATOM 1758 C C . THR A 1 253 ? -9.695 8.989 4.853 1.00 98.38 253 THR A C 1
ATOM 1760 O O . THR A 1 253 ? -8.480 8.966 4.703 1.00 98.38 253 THR A O 1
ATOM 1763 N N . LEU A 1 254 ? -10.409 7.887 5.060 1.00 98.56 254 LEU A N 1
ATOM 1764 C CA . LEU A 1 254 ? -9.834 6.551 5.152 1.00 98.56 254 LEU A CA 1
ATOM 1765 C C . LEU A 1 254 ? -10.477 5.622 4.124 1.00 98.56 254 LEU A C 1
ATOM 1767 O O . LEU A 1 254 ? -11.695 5.433 4.118 1.00 98.56 254 LEU A O 1
ATOM 1771 N N . THR A 1 255 ? -9.649 4.995 3.295 1.00 98.50 255 THR A N 1
ATOM 1772 C CA . THR A 1 255 ? -10.053 3.856 2.470 1.00 98.50 255 THR A CA 1
ATOM 1773 C C . THR A 1 255 ? -9.354 2.593 2.946 1.00 98.50 255 THR A C 1
ATOM 1775 O O . THR A 1 255 ? -8.133 2.549 3.025 1.00 98.50 255 THR A O 1
ATOM 1778 N N . VAL A 1 256 ? -10.119 1.544 3.224 1.00 98.69 256 VAL A N 1
ATOM 1779 C CA . VAL A 1 256 ? -9.596 0.217 3.551 1.00 98.69 256 VAL A CA 1
ATOM 1780 C C . VAL A 1 256 ? -10.045 -0.754 2.465 1.00 98.69 256 VAL A C 1
ATOM 1782 O O . VAL A 1 256 ? -11.225 -0.774 2.102 1.00 98.69 256 VAL A O 1
ATOM 1785 N N . ARG A 1 257 ? -9.111 -1.542 1.928 1.00 98.38 257 ARG A N 1
ATOM 1786 C CA . ARG A 1 257 ? -9.357 -2.495 0.843 1.00 98.38 257 ARG A CA 1
ATOM 1787 C C . ARG A 1 257 ? -8.777 -3.862 1.142 1.00 98.38 257 ARG A C 1
ATOM 1789 O O . ARG A 1 257 ? -7.706 -3.965 1.740 1.00 98.38 257 ARG A O 1
ATOM 1796 N N . ASP A 1 258 ? -9.483 -4.907 0.721 1.00 96.94 258 ASP A N 1
ATOM 1797 C CA . ASP A 1 258 ? -8.987 -6.292 0.759 1.00 96.94 258 ASP A CA 1
ATOM 1798 C C . ASP A 1 258 ? -8.461 -6.699 2.151 1.00 96.94 258 ASP A C 1
ATOM 1800 O O . ASP A 1 258 ? -7.468 -7.400 2.283 1.00 96.94 258 ASP A O 1
ATOM 1804 N N . SER A 1 259 ? -9.093 -6.187 3.210 1.00 98.25 259 SER A N 1
ATOM 1805 C CA . SER A 1 259 ? -8.576 -6.236 4.584 1.00 98.25 259 SER A CA 1
ATOM 1806 C C . SER A 1 259 ? -9.598 -6.814 5.556 1.00 98.25 259 SER A C 1
ATOM 1808 O O . SER A 1 259 ? -10.807 -6.802 5.305 1.00 98.25 259 SER A O 1
ATOM 1810 N N . THR A 1 260 ? -9.118 -7.278 6.708 1.00 98.12 260 THR A N 1
ATOM 1811 C CA . THR A 1 260 ? -9.968 -7.822 7.774 1.00 98.12 260 THR A CA 1
ATOM 1812 C C . THR A 1 260 ? -9.886 -6.957 9.029 1.00 98.12 260 THR A C 1
ATOM 1814 O O . THR A 1 260 ? -8.799 -6.655 9.505 1.00 98.12 260 THR A O 1
ATOM 1817 N N . ILE A 1 261 ? -11.032 -6.586 9.600 1.00 98.69 261 ILE A N 1
ATOM 1818 C CA . ILE A 1 261 ? -11.132 -5.889 10.888 1.00 98.69 261 ILE A CA 1
ATOM 1819 C C . ILE A 1 261 ? -11.861 -6.820 11.858 1.00 98.69 261 ILE A C 1
ATOM 1821 O O . ILE A 1 261 ? -13.067 -7.049 11.705 1.00 98.69 261 ILE A O 1
ATOM 1825 N N . LEU A 1 262 ? -11.144 -7.399 12.826 1.00 98.38 262 LEU A N 1
ATOM 1826 C CA . LEU A 1 262 ? -11.712 -8.431 13.697 1.00 98.38 262 LEU A CA 1
ATOM 1827 C C . LEU A 1 262 ? -11.300 -8.368 15.163 1.00 98.38 262 LEU A C 1
ATOM 1829 O O . LEU A 1 262 ? -10.230 -7.879 15.493 1.00 98.38 262 LEU A O 1
ATOM 1833 N N . ASN A 1 263 ? -12.116 -8.959 16.040 1.00 98.38 263 ASN A N 1
ATOM 1834 C CA . ASN A 1 263 ? -11.810 -9.109 17.469 1.00 98.38 263 ASN A CA 1
ATOM 1835 C C . ASN A 1 263 ? -11.398 -7.791 18.146 1.00 98.38 263 ASN A C 1
ATOM 1837 O O . ASN A 1 263 ? -10.503 -7.779 18.988 1.00 98.38 263 ASN A O 1
ATOM 1841 N N . ASN A 1 264 ? -12.008 -6.676 17.748 1.00 98.12 264 ASN A N 1
ATOM 1842 C CA . ASN A 1 264 ? -11.816 -5.392 18.408 1.00 98.12 264 ASN A CA 1
ATOM 1843 C C . ASN A 1 264 ? -12.967 -5.152 19.397 1.00 98.12 264 ASN A C 1
ATOM 1845 O O . ASN A 1 264 ? -14.113 -5.523 19.123 1.00 98.12 264 ASN A O 1
ATOM 1849 N N . HIS A 1 265 ? -12.665 -4.559 20.550 1.00 96.56 265 HIS A N 1
ATOM 1850 C CA . HIS A 1 265 ? -13.618 -4.344 21.634 1.00 96.56 265 HIS A CA 1
ATOM 1851 C C . HIS A 1 265 ? -13.637 -2.889 22.104 1.00 96.56 265 HIS A C 1
ATOM 1853 O O . HIS A 1 265 ? -12.636 -2.356 22.581 1.00 96.56 265 HIS A O 1
ATOM 1859 N N . SER A 1 266 ? -14.810 -2.266 22.043 1.00 94.69 266 SER A N 1
ATOM 1860 C CA . SER A 1 266 ? -15.056 -0.943 22.614 1.00 94.69 266 SER A CA 1
ATOM 1861 C C . SER A 1 266 ? -15.973 -1.048 23.827 1.00 94.69 266 SER A C 1
ATOM 1863 O O . SER A 1 266 ? -17.057 -1.625 23.756 1.00 94.69 266 SER A O 1
ATOM 1865 N N . ALA A 1 267 ? -15.603 -0.422 24.943 1.00 92.12 267 ALA A N 1
ATOM 1866 C CA . ALA A 1 267 ? -16.487 -0.352 26.103 1.00 92.12 267 ALA A CA 1
ATOM 1867 C C . ALA A 1 267 ? -17.730 0.536 25.878 1.00 92.12 267 ALA A C 1
ATOM 1869 O O . ALA A 1 267 ? -18.623 0.548 26.724 1.00 92.12 267 ALA A O 1
ATOM 1870 N N . GLN A 1 268 ? -17.805 1.291 24.774 1.00 85.88 268 GLN A N 1
ATOM 1871 C CA . GLN A 1 268 ? -18.983 2.089 24.430 1.00 85.88 268 GLN A CA 1
ATOM 1872 C C . GLN A 1 268 ? -19.472 1.818 23.010 1.00 85.88 268 GLN A C 1
ATOM 1874 O O . GLN A 1 268 ? -20.439 1.079 22.849 1.00 85.88 268 GLN A O 1
ATOM 1879 N N . TYR A 1 269 ? -18.822 2.404 21.999 1.00 87.81 269 TYR A N 1
ATOM 1880 C CA . TYR A 1 269 ? -19.325 2.403 20.626 1.00 87.81 269 TYR A CA 1
ATOM 1881 C C . TYR A 1 269 ? -18.308 1.916 19.601 1.00 87.81 269 TYR A C 1
ATOM 1883 O O . TYR A 1 269 ? -17.117 2.210 19.729 1.00 87.81 269 TYR A O 1
ATOM 1891 N N . GLY A 1 270 ? -18.782 1.276 18.530 1.00 79.75 270 GLY A N 1
ATOM 1892 C CA . GLY A 1 270 ? -17.963 0.961 17.357 1.00 79.75 270 GLY A CA 1
ATOM 1893 C C . GLY A 1 270 ? -16.831 0.008 17.713 1.00 79.75 270 GLY A C 1
ATOM 1894 O O . GLY A 1 270 ? -15.679 0.435 17.787 1.00 79.75 270 GLY A O 1
ATOM 1895 N N . GLY A 1 271 ? -17.141 -1.264 17.969 1.00 86.06 271 GLY A N 1
ATOM 1896 C CA . GLY A 1 271 ? -16.116 -2.252 18.320 1.00 86.06 271 GLY A CA 1
ATOM 1897 C C . GLY A 1 271 ? -15.021 -2.323 17.260 1.00 86.06 271 GLY A C 1
ATOM 1898 O O . GLY A 1 271 ? -13.842 -2.237 17.586 1.00 86.06 271 GLY A O 1
ATOM 1899 N N . ALA A 1 272 ? -15.407 -2.356 15.982 1.00 96.00 272 ALA A N 1
ATOM 1900 C CA . ALA A 1 272 ? -14.482 -2.321 14.855 1.00 96.00 272 ALA A CA 1
ATOM 1901 C C . ALA A 1 272 ? -14.054 -0.887 14.524 1.00 96.00 272 ALA A C 1
ATOM 1903 O O . ALA A 1 272 ? -12.878 -0.544 14.632 1.00 96.00 272 ALA A O 1
ATOM 1904 N N . CYS A 1 273 ? -15.012 -0.048 14.120 1.00 97.06 273 CYS A N 1
ATOM 1905 C CA . CYS A 1 273 ? -14.736 1.272 13.559 1.00 97.06 273 CYS A CA 1
ATOM 1906 C C . CYS A 1 273 ? -15.623 2.351 14.179 1.00 97.06 273 CYS A C 1
ATOM 1908 O O . CYS A 1 273 ? -16.826 2.162 14.341 1.00 97.06 273 CYS A O 1
ATOM 1910 N N . GLY A 1 274 ? -15.036 3.510 14.452 1.00 96.44 274 GLY A N 1
ATOM 1911 C CA . GLY A 1 274 ? -15.731 4.745 14.786 1.00 96.44 274 GLY A CA 1
ATOM 1912 C C . GLY A 1 274 ? -15.420 5.786 13.720 1.00 96.44 274 GLY A C 1
ATOM 1913 O O . GLY A 1 274 ? -14.260 6.140 13.539 1.00 96.44 274 GLY A O 1
ATOM 1914 N N . ASN A 1 275 ? -16.435 6.262 13.004 1.00 96.94 275 ASN A N 1
ATOM 1915 C CA . ASN A 1 275 ? -16.268 7.188 11.889 1.00 96.94 275 ASN A CA 1
ATOM 1916 C C . ASN A 1 275 ? -17.008 8.507 12.131 1.00 96.94 275 ASN A C 1
ATOM 1918 O O . ASN A 1 275 ? -18.224 8.513 12.330 1.00 96.94 275 ASN A O 1
ATOM 1922 N N . VAL A 1 276 ? -16.266 9.612 12.056 1.00 97.25 276 VAL A N 1
ATOM 1923 C CA . VAL A 1 276 ? -16.782 10.992 11.988 1.00 97.25 276 VAL A CA 1
ATOM 1924 C C . VAL A 1 276 ? -16.325 11.721 10.715 1.00 97.25 276 VAL A C 1
ATOM 1926 O O . VAL A 1 276 ? -16.802 12.818 10.446 1.00 97.25 276 VAL A O 1
ATOM 1929 N N . GLY A 1 277 ? -15.422 11.114 9.935 1.00 98.06 277 GLY A N 1
ATOM 1930 C CA . GLY A 1 277 ? -14.943 11.605 8.642 1.00 98.06 277 GLY A CA 1
ATOM 1931 C C . GLY A 1 277 ? -15.535 10.826 7.462 1.00 98.06 277 GLY A C 1
ATOM 1932 O O . GLY A 1 277 ? -16.715 10.471 7.457 1.00 98.06 277 GLY A O 1
ATOM 1933 N N . VAL A 1 278 ? -14.719 10.538 6.448 1.00 98.56 278 VAL A N 1
ATOM 1934 C CA . VAL A 1 278 ? -15.090 9.717 5.283 1.00 98.56 278 VAL A CA 1
ATOM 1935 C C . VAL A 1 278 ? -14.417 8.355 5.390 1.00 98.56 278 VAL A C 1
ATOM 1937 O O . VAL A 1 278 ? -13.194 8.274 5.349 1.00 98.56 278 VAL A O 1
ATOM 1940 N N . LEU A 1 279 ? -15.210 7.291 5.503 1.00 98.62 279 LEU A N 1
ATOM 1941 C CA . LEU A 1 279 ? -14.745 5.909 5.564 1.00 98.62 279 LEU A CA 1
ATOM 1942 C C . LEU A 1 279 ? -15.274 5.121 4.363 1.00 98.62 279 LEU A C 1
ATOM 1944 O O . LEU A 1 279 ? -16.484 4.997 4.179 1.00 98.62 279 LEU A O 1
ATOM 1948 N N . SER A 1 280 ? -14.366 4.554 3.574 1.00 98.69 280 SER A N 1
ATOM 1949 C CA . SER A 1 280 ? -14.674 3.636 2.478 1.00 98.69 280 SER A CA 1
ATOM 1950 C C . SER A 1 280 ? -14.091 2.258 2.776 1.00 98.69 280 SER A C 1
ATOM 1952 O O . SER A 1 280 ? -12.890 2.123 2.998 1.00 98.69 280 SER A O 1
ATOM 1954 N N . LEU A 1 281 ? -14.940 1.235 2.795 1.00 98.62 281 LEU A N 1
ATOM 1955 C CA . LEU A 1 281 ? -14.578 -0.162 3.020 1.00 98.62 281 LEU A CA 1
ATOM 1956 C C . LEU A 1 281 ? -14.890 -0.950 1.746 1.00 98.62 281 LEU A C 1
ATOM 1958 O O . LEU A 1 281 ? -16.050 -1.036 1.333 1.00 98.62 281 LEU A O 1
ATOM 1962 N N . VAL A 1 282 ? -13.859 -1.503 1.108 1.00 98.69 282 VAL A N 1
ATOM 1963 C CA . VAL A 1 282 ? -13.969 -2.182 -0.190 1.00 98.69 282 VAL A CA 1
ATOM 1964 C C . VAL A 1 282 ? -13.414 -3.597 -0.083 1.00 98.69 282 VAL A C 1
ATOM 1966 O O . VAL A 1 282 ? -12.232 -3.774 0.189 1.00 98.69 282 VAL A O 1
ATOM 1969 N N . ARG A 1 283 ? -14.237 -4.620 -0.333 1.00 98.50 283 ARG A N 1
ATOM 1970 C CA . ARG A 1 283 ? -13.828 -6.032 -0.183 1.00 98.50 283 ARG A CA 1
ATOM 1971 C C . ARG A 1 283 ? -13.245 -6.338 1.202 1.00 98.50 283 ARG A C 1
ATOM 1973 O O . ARG A 1 283 ? -12.266 -7.064 1.343 1.00 98.50 283 ARG A O 1
ATOM 1980 N N . CYS A 1 284 ? -13.845 -5.756 2.238 1.00 98.69 284 CYS A N 1
ATOM 1981 C CA . CYS A 1 284 ? -13.428 -5.947 3.621 1.00 98.69 284 CYS A CA 1
ATOM 1982 C C . CYS A 1 284 ? -14.266 -7.012 4.333 1.00 98.69 284 CYS A C 1
ATOM 1984 O O . CYS A 1 284 ? -15.451 -7.187 4.047 1.00 98.69 284 CYS A O 1
ATOM 1986 N N . THR A 1 285 ? -13.668 -7.659 5.334 1.00 98.38 285 THR A N 1
ATOM 1987 C CA . THR A 1 285 ? -14.392 -8.485 6.312 1.00 98.38 285 THR A CA 1
ATOM 1988 C C . THR A 1 285 ? -14.350 -7.821 7.685 1.00 98.38 285 THR A C 1
ATOM 1990 O O . THR A 1 285 ? -13.280 -7.651 8.260 1.00 98.38 285 THR A O 1
ATOM 1993 N N . ILE A 1 286 ? -15.513 -7.465 8.230 1.00 98.56 286 ILE A N 1
ATOM 1994 C CA . ILE A 1 286 ? -15.681 -6.865 9.557 1.00 98.56 286 ILE A CA 1
ATOM 1995 C C . ILE A 1 286 ? -16.380 -7.892 10.444 1.00 98.56 286 ILE A C 1
ATOM 1997 O O . ILE A 1 286 ? -17.582 -8.128 10.293 1.00 98.56 286 ILE A O 1
ATOM 2001 N N . THR A 1 287 ? -15.640 -8.552 11.337 1.00 98.56 287 THR A N 1
ATOM 2002 C CA . THR A 1 287 ? -16.178 -9.715 12.058 1.00 98.56 287 THR A CA 1
ATOM 2003 C C . THR A 1 287 ? -15.728 -9.847 13.501 1.00 98.56 287 THR A C 1
ATOM 2005 O O . THR A 1 287 ? -14.602 -9.506 13.836 1.00 98.56 287 THR A O 1
ATOM 2008 N N . LYS A 1 288 ? -16.585 -10.393 14.370 1.00 98.31 288 LYS A N 1
ATOM 2009 C CA . LYS A 1 288 ? -16.262 -10.649 15.789 1.00 98.31 288 LYS A CA 1
ATOM 2010 C C . LYS A 1 288 ? -15.832 -9.399 16.559 1.00 98.31 288 LYS A C 1
ATOM 2012 O O . LYS A 1 288 ? -15.072 -9.492 17.518 1.00 98.31 288 LYS A O 1
ATOM 2017 N N . ASN A 1 289 ? -16.288 -8.226 16.135 1.00 98.12 289 ASN A N 1
ATOM 2018 C CA . ASN A 1 289 ? -16.061 -6.994 16.874 1.00 98.12 289 ASN A CA 1
ATOM 2019 C C . ASN A 1 289 ? -17.192 -6.781 17.878 1.00 98.12 289 ASN A C 1
ATOM 2021 O O . ASN A 1 289 ? -18.329 -7.191 17.641 1.00 98.12 289 ASN A O 1
ATOM 2025 N N . THR A 1 290 ? -16.873 -6.184 19.021 1.00 96.81 290 THR A N 1
ATOM 2026 C CA . THR A 1 290 ? -17.821 -6.061 20.127 1.00 96.81 290 THR A CA 1
ATOM 2027 C C . THR A 1 290 ? -17.854 -4.651 20.697 1.00 96.81 290 THR A C 1
ATOM 2029 O O . THR A 1 290 ? -16.825 -3.986 20.809 1.00 96.81 290 THR A O 1
ATOM 2032 N N . ALA A 1 291 ? -19.044 -4.200 21.078 1.00 95.00 291 ALA A N 1
ATOM 2033 C CA . ALA A 1 291 ? -19.250 -2.956 21.800 1.00 95.00 291 ALA A CA 1
ATOM 2034 C C . ALA A 1 291 ? -20.158 -3.201 23.009 1.00 95.00 291 ALA A C 1
ATOM 2036 O O . ALA A 1 291 ? -21.198 -3.845 22.883 1.00 95.00 291 ALA A O 1
ATOM 2037 N N . SER A 1 292 ? -19.804 -2.691 24.188 1.00 93.50 292 SER A N 1
ATOM 2038 C CA . SER A 1 292 ? -20.648 -2.893 25.378 1.00 93.50 292 SER A CA 1
ATOM 2039 C C . SER A 1 292 ? -21.939 -2.066 25.350 1.00 93.50 292 SER A C 1
ATOM 2041 O O . SER A 1 292 ? -22.878 -2.408 26.067 1.00 93.50 292 SER A O 1
ATOM 2043 N N . PHE A 1 293 ? -22.008 -1.006 24.533 1.00 91.50 293 PHE A N 1
ATOM 2044 C CA . PHE A 1 293 ? -23.214 -0.198 24.334 1.00 91.50 293 PHE A CA 1
ATOM 2045 C C . PHE A 1 293 ? -23.766 -0.378 22.914 1.00 91.50 293 PHE A C 1
ATOM 2047 O O . PHE A 1 293 ? -24.387 -1.402 22.673 1.00 91.50 293 PHE A O 1
ATOM 2054 N N . ASP A 1 294 ? -23.513 0.514 21.956 1.00 91.44 294 ASP A N 1
ATOM 2055 C CA . ASP A 1 294 ? -24.077 0.415 20.596 1.00 91.44 294 ASP A CA 1
ATOM 2056 C C . ASP A 1 294 ? -22.989 0.153 19.537 1.00 91.44 294 ASP A C 1
ATOM 2058 O O . ASP A 1 294 ? -21.817 0.461 19.738 1.00 91.44 294 ASP A O 1
ATOM 2062 N N . ALA A 1 295 ? -23.383 -0.358 18.369 1.00 92.38 295 ALA A N 1
ATOM 2063 C CA . ALA A 1 295 ? -22.540 -0.559 17.190 1.00 92.38 295 ALA A CA 1
ATOM 2064 C C . ALA A 1 295 ? -21.340 -1.493 17.441 1.00 92.38 295 ALA A C 1
ATOM 2066 O O . ALA A 1 295 ? -20.189 -1.054 17.484 1.00 92.38 295 ALA A O 1
ATOM 2067 N N . GLY A 1 296 ? -21.589 -2.799 17.571 1.00 90.88 296 GLY A N 1
ATOM 2068 C CA . GLY A 1 296 ? -20.532 -3.806 17.742 1.00 90.88 296 GLY A CA 1
ATOM 2069 C C . GLY A 1 296 ? -19.507 -3.798 16.604 1.00 90.88 296 GLY A C 1
ATOM 2070 O O . GLY A 1 296 ? -18.306 -3.922 16.837 1.00 90.88 296 GLY A O 1
ATOM 2071 N N . GLY A 1 297 ? -19.970 -3.576 15.376 1.00 94.50 297 GLY A N 1
ATOM 2072 C CA . GLY A 1 297 ? -19.153 -3.389 14.186 1.00 94.50 297 GLY A CA 1
ATOM 2073 C C . GLY A 1 297 ? -18.739 -1.932 13.997 1.00 94.50 297 GLY A C 1
ATOM 2074 O O . GLY A 1 297 ? -17.671 -1.510 14.441 1.00 94.50 297 GLY A O 1
ATOM 2075 N N . ILE A 1 298 ? -19.561 -1.167 13.279 1.00 96.12 298 ILE A N 1
ATOM 2076 C CA . ILE A 1 298 ? -19.214 0.175 12.795 1.00 96.12 298 ILE A CA 1
ATOM 2077 C C . ILE A 1 298 ? -20.172 1.206 13.386 1.00 96.12 298 ILE A C 1
ATOM 2079 O O . ILE A 1 298 ? -21.374 1.158 13.134 1.00 96.12 298 ILE A O 1
ATOM 2083 N N . ASN A 1 299 ? -19.631 2.187 14.104 1.00 95.19 299 ASN A N 1
ATOM 2084 C CA . ASN A 1 299 ? -20.352 3.395 14.479 1.00 95.19 299 ASN A CA 1
ATOM 2085 C C . ASN A 1 299 ? -20.034 4.522 13.486 1.00 95.19 299 ASN A C 1
ATOM 2087 O O . ASN A 1 299 ? -18.910 5.019 13.459 1.00 95.19 299 ASN A O 1
ATOM 2091 N N . ASN A 1 300 ? -21.013 4.946 12.684 1.00 94.06 300 ASN A N 1
ATOM 2092 C CA . ASN A 1 300 ? -20.875 6.074 11.760 1.00 94.06 300 ASN A CA 1
ATOM 2093 C C . ASN A 1 300 ? -21.582 7.322 12.314 1.00 94.06 300 ASN A C 1
ATOM 2095 O O . ASN A 1 300 ? -22.726 7.613 11.962 1.00 94.06 300 ASN A O 1
ATOM 2099 N N . ARG A 1 301 ? -20.907 8.059 13.199 1.00 88.12 301 ARG A N 1
ATOM 2100 C CA . ARG A 1 301 ? -21.474 9.213 13.904 1.00 88.12 301 ARG A CA 1
ATOM 2101 C C . ARG A 1 301 ? -21.073 10.522 13.227 1.00 88.12 301 ARG A C 1
ATOM 2103 O O . ARG A 1 301 ? -20.040 11.101 13.536 1.00 88.12 301 ARG A O 1
ATOM 2110 N N . GLY A 1 302 ? -21.928 11.014 12.334 1.00 85.94 302 GLY A N 1
ATOM 2111 C CA . GLY A 1 302 ? -21.719 12.294 11.642 1.00 85.94 302 GLY A CA 1
ATOM 2112 C C . GLY A 1 302 ? -20.726 12.238 10.475 1.00 85.94 302 GLY A C 1
ATOM 2113 O O . GLY A 1 302 ? -20.504 13.261 9.838 1.00 85.94 302 GLY A O 1
ATOM 2114 N N . GLY A 1 303 ? -20.177 11.056 10.179 1.00 95.44 303 GLY A N 1
ATOM 2115 C CA . GLY A 1 303 ? -19.340 10.800 9.011 1.00 95.44 303 GLY A CA 1
ATOM 2116 C C . GLY A 1 303 ? -20.104 10.231 7.810 1.00 95.44 303 GLY A C 1
ATOM 2117 O O . GLY A 1 303 ? -21.305 9.954 7.862 1.00 95.44 303 GLY A O 1
ATOM 2118 N N . THR A 1 304 ? -19.372 10.008 6.721 1.00 98.31 304 THR A N 1
ATOM 2119 C CA . THR A 1 304 ? -19.820 9.278 5.527 1.00 98.31 304 THR A CA 1
ATOM 2120 C C . THR A 1 304 ? -19.224 7.877 5.533 1.00 98.31 304 THR A C 1
ATOM 2122 O O . THR A 1 304 ? -18.010 7.737 5.655 1.00 98.31 304 THR A O 1
ATOM 2125 N N . LEU A 1 305 ? -20.064 6.855 5.365 1.00 97.75 305 LEU A N 1
ATOM 2126 C CA . LEU A 1 305 ? -19.650 5.459 5.237 1.00 97.75 305 LEU A CA 1
ATOM 2127 C C . LEU A 1 305 ? -20.040 4.923 3.857 1.00 97.75 305 LEU A C 1
ATOM 2129 O O . LEU A 1 305 ? -21.209 4.984 3.480 1.00 97.75 305 LEU A O 1
ATOM 2133 N N . LEU A 1 306 ? -19.074 4.347 3.145 1.00 98.12 306 LEU A N 1
ATOM 2134 C CA . LEU A 1 306 ? -19.288 3.558 1.936 1.00 98.12 306 LEU A CA 1
ATOM 2135 C C . LEU A 1 306 ? -18.823 2.119 2.181 1.00 98.12 306 LEU A C 1
ATOM 2137 O O . LEU A 1 306 ? -17.693 1.890 2.600 1.00 98.12 306 LEU A O 1
ATOM 2141 N N . LEU A 1 307 ? -19.701 1.158 1.903 1.00 97.31 307 LEU A N 1
ATOM 2142 C CA . LEU A 1 307 ? -19.424 -0.275 1.964 1.00 97.31 307 LEU A CA 1
ATOM 2143 C C . LEU A 1 307 ? -19.634 -0.862 0.569 1.00 97.31 307 LEU A C 1
ATOM 2145 O O . LEU A 1 307 ? -20.758 -0.884 0.072 1.00 97.31 307 LEU A O 1
ATOM 2149 N N . THR A 1 308 ? -18.561 -1.358 -0.035 1.00 98.44 308 THR A N 1
ATOM 2150 C CA . THR A 1 308 ? -18.580 -1.971 -1.367 1.00 98.44 308 THR A CA 1
ATOM 2151 C C . THR A 1 308 ? -18.021 -3.382 -1.266 1.00 98.44 308 THR A C 1
ATOM 2153 O O . THR A 1 308 ? -16.935 -3.577 -0.717 1.00 98.44 308 THR A O 1
ATOM 2156 N N . ASP A 1 309 ? -18.767 -4.374 -1.753 1.00 98.25 309 ASP A N 1
ATOM 2157 C CA . ASP A 1 309 ? -18.358 -5.788 -1.798 1.00 98.25 309 ASP A CA 1
ATOM 2158 C C . ASP A 1 309 ? -17.809 -6.335 -0.466 1.00 98.25 309 ASP A C 1
ATOM 2160 O O . ASP A 1 309 ? -16.923 -7.184 -0.442 1.00 98.25 309 ASP A O 1
ATOM 2164 N N . SER A 1 310 ? -18.302 -5.814 0.660 1.00 98.38 310 SER A N 1
ATOM 2165 C CA . SER A 1 310 ? -17.777 -6.095 1.999 1.00 98.38 310 SER A CA 1
ATOM 2166 C C . SER A 1 310 ? -18.758 -6.919 2.829 1.00 98.38 310 SER A C 1
ATOM 2168 O O . SER A 1 310 ? -19.972 -6.827 2.653 1.00 98.38 310 SER A O 1
ATOM 2170 N N . THR A 1 311 ? -18.232 -7.702 3.770 1.00 97.88 311 THR A N 1
ATOM 2171 C CA . THR A 1 311 ? -19.017 -8.532 4.694 1.00 97.88 311 THR A CA 1
ATOM 2172 C C . THR A 1 311 ? -18.891 -8.005 6.118 1.00 97.88 311 THR A C 1
ATOM 2174 O O . THR A 1 311 ? -17.785 -7.895 6.640 1.00 97.88 311 THR A O 1
ATOM 2177 N N . ALA A 1 312 ? -20.022 -7.742 6.776 1.00 96.75 312 ALA A N 1
ATOM 2178 C CA . ALA A 1 312 ? -20.092 -7.491 8.213 1.00 96.75 312 ALA A CA 1
ATOM 2179 C C . ALA A 1 312 ? -20.896 -8.615 8.883 1.00 96.75 312 ALA A C 1
ATOM 2181 O O . ALA A 1 312 ? -22.065 -8.819 8.565 1.00 96.75 312 ALA A O 1
ATOM 2182 N N . SER A 1 313 ? -20.271 -9.377 9.781 1.00 97.44 313 SER A N 1
ATOM 2183 C CA . SER A 1 313 ? -20.875 -10.585 10.367 1.00 97.44 313 SER A CA 1
ATOM 2184 C C . SER A 1 313 ? -20.384 -10.822 11.789 1.00 97.44 313 SER A C 1
ATOM 2186 O O . SER A 1 313 ? -19.238 -10.514 12.077 1.00 97.44 313 SER A O 1
ATOM 2188 N N . TYR A 1 314 ? -21.189 -11.428 12.663 1.00 97.44 314 TYR A N 1
ATOM 2189 C CA . TYR A 1 314 ? -20.773 -11.786 14.032 1.00 97.44 314 TYR A CA 1
ATOM 2190 C C . TYR A 1 314 ? -20.236 -10.617 14.869 1.00 97.44 314 TYR A C 1
ATOM 2192 O O . TYR A 1 314 ? -19.423 -10.827 15.764 1.00 97.44 314 TYR A O 1
ATOM 2200 N N . ASN A 1 315 ? -20.667 -9.394 14.575 1.00 97.50 315 ASN A N 1
ATOM 2201 C CA . ASN A 1 315 ? -20.389 -8.247 15.424 1.00 97.50 315 ASN A CA 1
ATOM 2202 C C . ASN A 1 315 ? -21.523 -8.108 16.459 1.00 97.50 315 ASN A C 1
ATOM 2204 O O . ASN A 1 315 ? -22.667 -8.475 16.170 1.00 97.50 315 ASN A O 1
ATOM 2208 N N . LEU A 1 316 ? -21.193 -7.693 17.684 1.00 97.25 316 LEU A N 1
ATOM 2209 C CA . LEU A 1 316 ? -22.107 -7.741 18.829 1.00 97.25 316 LEU A CA 1
ATOM 2210 C C . LEU A 1 316 ? -22.092 -6.436 19.631 1.00 97.25 316 LEU A C 1
ATOM 2212 O O . LEU A 1 316 ? -21.040 -6.002 20.095 1.00 97.25 316 LEU A O 1
ATOM 2216 N N . SER A 1 317 ? -23.270 -5.867 19.863 1.00 95.19 317 SER A N 1
ATOM 2217 C CA . SER A 1 317 ? -23.502 -4.749 20.781 1.00 95.19 317 SER A CA 1
ATOM 2218 C C . SER A 1 317 ? -24.295 -5.189 22.018 1.00 95.19 317 SER A C 1
ATOM 2220 O O . SER A 1 317 ? -25.059 -6.153 21.954 1.00 95.19 317 SER A O 1
ATOM 2222 N N . GLY A 1 318 ? -24.172 -4.460 23.131 1.00 91.19 318 GLY A N 1
ATOM 2223 C CA . GLY A 1 318 ? -25.092 -4.584 24.275 1.00 91.19 318 GLY A CA 1
ATOM 2224 C C . GLY A 1 318 ? -26.465 -3.930 24.037 1.00 91.19 318 GLY A C 1
ATOM 2225 O O . GLY A 1 318 ? -27.451 -4.304 24.667 1.00 91.19 318 GLY A O 1
ATOM 2226 N N . GLY A 1 319 ? -26.520 -2.969 23.116 1.00 90.44 319 GLY A N 1
ATOM 2227 C CA . GLY A 1 319 ? -27.681 -2.197 22.690 1.00 90.44 319 GLY A CA 1
ATOM 2228 C C . GLY A 1 319 ? -27.928 -2.347 21.188 1.00 90.44 319 GLY A C 1
ATOM 2229 O O . GLY A 1 319 ? -28.091 -3.457 20.683 1.00 90.44 319 GLY A O 1
ATOM 2230 N N . ASN A 1 320 ? -27.969 -1.235 20.461 1.00 89.38 320 ASN A N 1
ATOM 2231 C CA . ASN A 1 320 ? -28.354 -1.154 19.055 1.00 89.38 320 ASN A CA 1
ATOM 2232 C C . ASN A 1 320 ? -27.187 -1.417 18.096 1.00 89.38 320 ASN A C 1
ATOM 2234 O O . ASN A 1 320 ? -26.121 -0.828 18.242 1.00 89.38 320 ASN A O 1
ATOM 2238 N N . GLY A 1 321 ? -27.447 -2.171 17.024 1.00 82.62 321 GLY A N 1
ATOM 2239 C CA . GLY A 1 321 ? -26.530 -2.328 15.892 1.00 82.62 321 GLY A CA 1
ATOM 2240 C C . GLY A 1 321 ? -25.400 -3.326 16.149 1.00 82.62 321 GLY A C 1
ATOM 2241 O O . GLY A 1 321 ? -24.461 -3.036 16.886 1.00 82.62 321 GLY A O 1
ATOM 2242 N N . GLY A 1 322 ? -25.490 -4.477 15.476 1.00 61.34 322 GLY A N 1
ATOM 2243 C CA . GLY A 1 322 ? -24.463 -5.522 15.465 1.00 61.34 322 GLY A CA 1
ATOM 2244 C C . GLY A 1 322 ? -23.167 -5.053 14.840 1.00 61.34 322 GLY A C 1
ATOM 2245 O O . GLY A 1 322 ? -23.172 -4.563 13.691 1.00 61.34 322 GLY A O 1
#

Sequence (322 aa):
MSGNSAGVEGGGIYLDAGPGAVLRNSIISGNTSPSGPDLQNYAALSTTGTNLIGNLVGSGLSAGPGIVVGPATLRPLGNYGGPTPTMAPLPGSLAIDAAQPGPAVPGRDQRGRLRAEDGTGDGIRALDIGAFEVGTSIVTSVADSGPGSLRSIVETQTGHEWVHFNTDPAKGDVFDGTPAATITLASVLEISGKALHFDARSIPGGVTLSGNDATRVISVDAASTVEIDNMTITRGFIPAALDQGAGVFNAGTLTVRDSTILNNHSAQYGGACGNVGVLSLVRCTITKNTASFDAGGINNRGGTLLLTDSTASYNLSGGNGG